Protein AF-X0YBF4-F1 (afdb_monomer)

Nearest PDB structures (foldseek):
  8xau-assembly1_A  TM=6.037E-01  e=4.563E-04  Escherichia coli
  4kfu-assembly1_A  TM=6.462E-01  e=3.183E-01  Sulfolobus turreted icosahedral virus 2
  4kft-assembly3_C  TM=6.368E-01  e=4.793E-01  Sulfolobus turreted icosahedral virus 2
  6pe0-assembly1_A  TM=6.543E-01  e=6.186E+00  Thermochaetoides thermophila
  6p10-assembly1_B  TM=5.911E-01  e=8.408E+00  Drosophila melanogaster

Secondary structure (DSSP, 8-state):
-EEEES-HHHHHHTT---SEE--EEGGG--HHHHHHTTTTTT--HHHHHTHHHHHHHHGGGHHHHHHH--TTSHHHHHHHHHTT--HHHHHHHHHHHHHHTTSTTEES--SS-HHHHHHHHHHTT--EEEE-GGGTT-HHHHHHHHHHHHHHHHHHHHHHHHHTTT-GGGSPPPEEEEEESGGGT--HHHHTTSHHHHHHHHGGGGTEEEEEE-S-GGGS-HHHHHH----

Radius of gyration: 18.81 Å; Cα contacts (8 Å, |Δi|>4): 314; chains: 1; bounding box: 42×48×57 Å

Sequence (231 aa):
VAVFTLDAESSRRRQVATDAVVEIGYDEVEPEDIEILKESLNLTDLAVQAAFPLERRFGRQWIEKTLDLDPSDEDERQFLQRESIHDSSFRSLRRGLGRLARLQFLRPHTEQNSVQTILNYLESGKNVVLEFGRHGDNITAYVLVANLLTRRIHERYRQQKEAAMGDRAQEPIHLVITIEEAHKFLNPQVTSQTIFGQIAREMRKYNVTLLVIDQRPSGIDSEVMSQIGTK

Structure (mmCIF, N/CA/C/O backbone):
data_AF-X0YBF4-F1
#
_entry.id   AF-X0YBF4-F1
#
loop_
_atom_site.group_PDB
_atom_site.id
_atom_site.type_symbol
_atom_site.label_atom_id
_atom_site.label_alt_id
_atom_site.label_comp_id
_atom_site.label_asym_id
_atom_site.label_entity_id
_atom_site.label_seq_id
_atom_site.pdbx_PDB_ins_code
_atom_site.Cartn_x
_atom_site.Cartn_y
_atom_site.Cartn_z
_atom_site.occupancy
_atom_site.B_iso_or_equiv
_atom_site.auth_seq_id
_atom_site.auth_comp_id
_atom_site.auth_asym_id
_atom_site.auth_atom_id
_atom_site.pdbx_PDB_model_num
ATOM 1 N N . VAL A 1 1 ? -16.851 -9.481 14.529 1.00 91.62 1 VAL A N 1
ATOM 2 C CA . VAL A 1 1 ? -15.518 -9.439 13.886 1.00 91.62 1 VAL A CA 1
ATOM 3 C C . VAL A 1 1 ? -15.661 -10.135 12.550 1.00 91.62 1 VAL A C 1
ATOM 5 O O . VAL A 1 1 ? -16.349 -11.146 12.533 1.00 91.62 1 VAL A O 1
ATOM 8 N N . ALA A 1 2 ? -15.109 -9.575 11.477 1.00 95.62 2 ALA A N 1
ATOM 9 C CA . ALA A 1 2 ? -15.074 -10.183 10.152 1.00 95.62 2 ALA A CA 1
ATOM 10 C C . ALA A 1 2 ? -13.619 -10.474 9.760 1.00 95.62 2 ALA A C 1
ATOM 12 O O . ALA A 1 2 ? -12.756 -9.610 9.919 1.00 95.62 2 ALA A O 1
ATOM 13 N N . VAL A 1 3 ? -13.347 -11.680 9.275 1.00 95.44 3 VAL A N 1
ATOM 14 C CA . VAL A 1 3 ? -12.016 -12.161 8.904 1.00 95.44 3 VAL A CA 1
ATOM 15 C C . VAL A 1 3 ? -11.906 -12.213 7.385 1.00 95.44 3 VAL A C 1
ATOM 17 O O . VAL A 1 3 ? -12.613 -12.964 6.717 1.00 95.44 3 VAL A O 1
ATOM 20 N N . PHE A 1 4 ? -10.989 -11.426 6.841 1.00 95.69 4 PHE A N 1
ATOM 21 C CA . PHE A 1 4 ? -10.703 -11.335 5.415 1.00 95.69 4 PHE A CA 1
ATOM 22 C C . PHE A 1 4 ? -9.371 -12.026 5.138 1.00 95.69 4 PHE A C 1
ATOM 24 O O . PHE A 1 4 ? -8.373 -11.686 5.767 1.00 95.69 4 PHE A O 1
ATOM 31 N N . THR A 1 5 ? -9.332 -12.984 4.212 1.00 94.69 5 THR A N 1
ATOM 32 C CA . THR A 1 5 ? -8.102 -13.732 3.907 1.00 94.69 5 THR A CA 1
ATOM 33 C C . THR A 1 5 ? -7.517 -13.393 2.545 1.00 94.69 5 THR A C 1
ATOM 35 O O . THR A 1 5 ? -8.242 -13.274 1.564 1.00 94.69 5 THR A O 1
ATOM 38 N N . LEU A 1 6 ? -6.191 -13.306 2.472 1.00 92.56 6 LEU A N 1
ATOM 39 C CA . LEU A 1 6 ? -5.432 -13.198 1.221 1.00 92.56 6 LEU A CA 1
ATOM 40 C C . LEU A 1 6 ? -5.104 -14.571 0.605 1.00 92.56 6 LEU A C 1
ATOM 42 O O . LEU A 1 6 ? -4.559 -14.639 -0.493 1.00 92.56 6 LEU A O 1
ATOM 46 N N . ASP A 1 7 ? -5.390 -15.672 1.310 1.00 91.50 7 ASP A N 1
ATOM 47 C CA . ASP A 1 7 ? -5.016 -17.028 0.902 1.00 91.50 7 ASP A CA 1
ATOM 48 C C . ASP A 1 7 ? -6.019 -18.069 1.423 1.00 91.50 7 ASP A C 1
ATOM 50 O O . ASP A 1 7 ? -5.755 -18.844 2.349 1.00 91.50 7 ASP A O 1
ATOM 54 N N . ALA A 1 8 ? -7.178 -18.124 0.764 1.00 89.94 8 ALA A N 1
ATOM 55 C CA . ALA A 1 8 ? -8.281 -19.013 1.124 1.00 89.94 8 ALA A CA 1
ATOM 56 C C . ALA A 1 8 ? -7.906 -20.508 1.142 1.00 89.94 8 ALA A C 1
ATOM 58 O O . ALA A 1 8 ? -8.553 -21.317 1.810 1.00 89.94 8 ALA A O 1
ATOM 59 N N . GLU A 1 9 ? -6.895 -20.926 0.376 1.00 89.56 9 GLU A N 1
ATOM 60 C CA . GLU A 1 9 ? -6.395 -22.304 0.411 1.00 89.56 9 GLU A CA 1
ATOM 61 C C . GLU A 1 9 ? -5.690 -22.591 1.745 1.00 89.56 9 GLU A C 1
ATOM 63 O O . GLU A 1 9 ? -5.983 -23.596 2.400 1.00 89.56 9 GLU A O 1
ATOM 68 N N . SER A 1 10 ? -4.804 -21.691 2.180 1.00 89.69 10 SER A N 1
ATOM 69 C CA . SER A 1 10 ? -4.108 -21.809 3.463 1.00 89.69 10 SER A CA 1
ATOM 70 C C . SER A 1 10 ? -5.053 -21.721 4.657 1.00 89.69 10 SER A C 1
ATOM 72 O O . SER A 1 10 ? -4.920 -22.517 5.591 1.00 89.69 10 SER A O 1
ATOM 74 N N . SER A 1 11 ? -6.018 -20.798 4.644 1.00 89.88 11 SER A N 1
ATOM 75 C CA . SER A 1 11 ? -6.983 -20.645 5.745 1.00 89.88 11 SER A CA 1
ATOM 76 C C . SER A 1 11 ? -7.835 -21.899 5.905 1.00 89.88 11 SER A C 1
ATOM 78 O O . SER A 1 11 ? -7.974 -22.404 7.018 1.00 89.88 11 SER A O 1
ATOM 80 N N . ARG A 1 12 ? -8.310 -22.480 4.791 1.00 90.19 12 ARG A N 1
ATOM 81 C CA . ARG A 1 12 ? -9.054 -23.751 4.806 1.00 90.19 12 ARG A CA 1
ATOM 82 C C . ARG A 1 12 ? -8.225 -24.902 5.366 1.00 90.19 12 ARG A C 1
ATOM 84 O O . ARG A 1 12 ? -8.731 -25.657 6.192 1.00 90.19 12 ARG A O 1
ATOM 91 N N . ARG A 1 13 ? -6.949 -25.023 4.976 1.00 89.62 13 ARG A N 1
ATOM 92 C CA . ARG A 1 13 ? -6.041 -26.055 5.518 1.00 89.62 13 ARG A CA 1
ATOM 93 C C . ARG A 1 13 ? -5.826 -25.924 7.025 1.00 89.62 13 ARG A C 1
ATOM 95 O O . ARG A 1 13 ? -5.736 -26.939 7.704 1.00 89.62 13 ARG A O 1
ATOM 102 N N . ARG A 1 14 ? -5.760 -24.694 7.542 1.00 88.44 14 ARG A N 1
ATOM 103 C CA . ARG A 1 14 ? -5.621 -24.400 8.979 1.00 88.44 14 ARG A CA 1
ATOM 104 C C . ARG A 1 14 ? -6.953 -24.335 9.732 1.00 88.44 14 ARG A C 1
ATOM 106 O O . ARG A 1 14 ? -6.941 -24.036 10.918 1.00 88.44 14 ARG A O 1
ATOM 113 N N . GLN A 1 15 ? -8.078 -24.611 9.064 1.00 88.56 15 GLN A N 1
ATOM 114 C CA . GLN A 1 15 ? -9.427 -24.541 9.641 1.00 88.56 15 GLN A CA 1
ATOM 115 C C . GLN A 1 15 ? -9.762 -23.165 10.249 1.00 88.56 15 GLN A C 1
ATOM 117 O O . GLN A 1 15 ? -10.509 -23.064 11.220 1.00 88.56 15 GLN A O 1
ATOM 122 N N . VAL A 1 16 ? -9.223 -22.094 9.663 1.00 87.88 16 VAL A N 1
ATOM 123 C CA . VAL A 1 16 ? -9.554 -20.716 10.041 1.00 87.88 16 VAL A CA 1
ATOM 124 C C . VAL A 1 16 ? -10.859 -20.327 9.349 1.00 87.88 16 VAL A C 1
ATOM 126 O O . VAL A 1 16 ? -10.964 -20.425 8.127 1.00 87.88 16 VAL A O 1
ATOM 129 N N . ALA A 1 17 ? -11.855 -19.891 10.122 1.00 88.94 17 ALA A N 1
ATOM 130 C CA . ALA A 1 17 ? -13.100 -19.357 9.578 1.00 88.94 17 ALA A CA 1
ATOM 131 C C . ALA A 1 17 ? -12.847 -17.976 8.952 1.00 88.94 17 ALA A C 1
ATOM 133 O O . ALA A 1 17 ? -12.329 -17.083 9.620 1.00 88.94 17 ALA A O 1
ATOM 134 N N . THR A 1 18 ? -13.199 -17.812 7.676 1.00 92.56 18 THR A N 1
ATOM 135 C CA . THR A 1 18 ? -13.018 -16.560 6.927 1.00 92.56 18 THR A CA 1
ATOM 136 C C . THR A 1 18 ? -14.334 -16.126 6.298 1.00 92.56 18 THR A C 1
ATOM 138 O O . THR A 1 18 ? -15.035 -16.951 5.713 1.00 92.56 18 THR A O 1
ATOM 141 N N . ASP A 1 19 ? -14.643 -14.836 6.379 1.00 93.31 19 ASP A N 1
ATOM 142 C CA . ASP A 1 19 ? -15.879 -14.239 5.868 1.00 93.31 19 ASP A CA 1
ATOM 143 C C . ASP A 1 19 ? -15.767 -13.831 4.392 1.00 93.31 19 ASP A C 1
ATOM 145 O O . ASP A 1 19 ? -16.761 -13.845 3.669 1.00 93.31 19 ASP A O 1
ATOM 149 N N . ALA A 1 20 ? -14.562 -13.477 3.931 1.00 92.25 20 ALA A N 1
ATOM 150 C CA . ALA A 1 20 ? -14.312 -13.061 2.553 1.00 92.25 20 ALA A CA 1
ATOM 151 C C . ALA A 1 20 ? -12.858 -13.305 2.123 1.00 92.25 20 ALA A C 1
ATOM 153 O O . ALA A 1 20 ? -11.949 -13.390 2.954 1.00 92.25 20 ALA A O 1
ATOM 154 N N . VAL A 1 21 ? -12.646 -13.387 0.809 1.00 92.56 21 VAL A N 1
ATOM 155 C CA . VAL A 1 21 ? -11.317 -13.447 0.186 1.00 92.56 21 VAL A CA 1
ATOM 156 C C . VAL A 1 21 ? -10.961 -12.062 -0.339 1.00 92.56 21 VAL A C 1
ATOM 158 O O . VAL A 1 21 ? -11.798 -11.395 -0.939 1.00 92.56 21 VAL A O 1
ATOM 161 N N . VAL A 1 22 ? -9.729 -11.631 -0.092 1.00 93.44 22 VAL A N 1
ATOM 162 C CA . VAL A 1 22 ? -9.189 -10.364 -0.574 1.00 93.44 22 VAL A CA 1
ATOM 163 C C . VAL A 1 22 ? -8.501 -10.605 -1.904 1.00 93.44 22 VAL A C 1
ATOM 165 O O . VAL A 1 22 ? -7.484 -11.291 -1.975 1.00 93.44 22 VAL A O 1
ATOM 168 N N . GLU A 1 23 ? -9.044 -9.988 -2.941 1.00 93.44 23 GLU A N 1
ATOM 169 C CA . GLU A 1 23 ? -8.383 -9.802 -4.227 1.00 93.44 23 GLU A CA 1
ATOM 170 C C . GLU A 1 23 ? -8.186 -8.308 -4.489 1.00 93.44 23 GLU A C 1
ATOM 172 O O . GLU A 1 23 ? -9.051 -7.491 -4.157 1.00 93.44 23 GLU A O 1
ATOM 177 N N . ILE A 1 24 ? -7.028 -7.967 -5.050 1.00 93.88 24 ILE A N 1
ATOM 178 C CA . ILE A 1 24 ? -6.590 -6.605 -5.343 1.00 93.88 24 ILE A CA 1
ATOM 179 C C . ILE A 1 24 ? -6.206 -6.534 -6.823 1.00 93.88 24 ILE A C 1
ATOM 181 O O . ILE A 1 24 ? -5.389 -7.322 -7.302 1.00 93.88 24 ILE A O 1
ATOM 185 N N . GLY A 1 25 ? -6.802 -5.599 -7.550 1.00 94.56 25 GLY A N 1
ATOM 186 C CA . GLY A 1 25 ? -6.505 -5.314 -8.946 1.00 94.56 25 GLY A CA 1
ATOM 187 C C . GLY A 1 25 ? -5.157 -4.613 -9.116 1.00 94.56 25 GLY A C 1
ATOM 188 O O . GLY A 1 25 ? -4.697 -3.883 -8.240 1.00 94.56 25 GLY A O 1
ATOM 189 N N . TYR A 1 26 ? -4.499 -4.795 -10.257 1.00 95.25 26 TYR A N 1
ATOM 190 C CA . TYR A 1 26 ? -3.285 -4.038 -10.586 1.00 95.25 26 TYR A CA 1
ATOM 191 C C . TYR A 1 26 ? -3.549 -2.533 -10.672 1.00 95.25 26 TYR A C 1
ATOM 193 O O . TYR A 1 26 ? -2.677 -1.734 -10.344 1.00 95.25 26 TYR A O 1
ATOM 201 N N . ASP A 1 27 ? -4.767 -2.156 -11.048 1.00 93.12 27 ASP A N 1
ATOM 202 C CA . ASP A 1 27 ? -5.242 -0.779 -11.101 1.00 93.12 27 ASP A CA 1
ATOM 203 C C . ASP A 1 27 ? -5.447 -0.137 -9.722 1.00 93.12 27 ASP A C 1
ATOM 205 O O . ASP A 1 27 ? -5.765 1.048 -9.631 1.00 93.12 27 ASP A O 1
ATOM 209 N N . GLU A 1 28 ? -5.292 -0.918 -8.655 1.00 92.50 28 GLU A N 1
ATOM 210 C CA . GLU A 1 28 ? -5.373 -0.466 -7.272 1.00 92.50 28 GLU A CA 1
ATOM 211 C C . GLU A 1 28 ? -4.007 -0.061 -6.702 1.00 92.50 28 GLU A C 1
ATOM 213 O O . GLU A 1 28 ? -3.969 0.578 -5.647 1.00 92.50 28 GLU A O 1
ATOM 218 N N . VAL A 1 29 ? -2.920 -0.427 -7.390 1.00 93.88 29 VAL A N 1
ATOM 219 C CA . VAL A 1 29 ? -1.530 -0.197 -6.983 1.00 93.88 29 VAL A CA 1
ATOM 220 C C . VAL A 1 29 ? -0.979 1.046 -7.679 1.00 93.88 29 VAL A C 1
ATOM 222 O O . VAL A 1 29 ? -0.987 1.147 -8.907 1.00 93.88 29 VAL A O 1
ATOM 225 N N . GLU A 1 30 ? -0.460 1.975 -6.885 1.00 93.25 30 GLU A N 1
ATOM 226 C CA . GLU A 1 30 ? 0.116 3.244 -7.334 1.00 93.25 30 GLU A CA 1
ATOM 227 C C . GLU A 1 30 ? 1.659 3.188 -7.327 1.00 93.25 30 GLU A C 1
ATOM 229 O O . GLU A 1 30 ? 2.248 2.359 -6.622 1.00 93.25 30 GLU A O 1
ATOM 234 N N . PRO A 1 31 ? 2.358 4.043 -8.098 1.00 93.19 31 PRO A N 1
ATOM 235 C CA . PRO A 1 31 ? 3.821 4.136 -8.074 1.00 93.19 31 PRO A CA 1
ATOM 236 C C . PRO A 1 31 ? 4.413 4.330 -6.668 1.00 93.19 31 PRO A C 1
ATOM 238 O O . PRO A 1 31 ? 5.445 3.742 -6.346 1.00 93.19 31 PRO A O 1
ATOM 241 N N . GLU A 1 32 ? 3.737 5.081 -5.803 1.00 89.56 32 GLU A N 1
ATOM 242 C CA . GLU A 1 32 ? 4.108 5.318 -4.405 1.00 89.56 32 GLU A CA 1
ATOM 243 C C . GLU A 1 32 ? 4.082 4.027 -3.567 1.00 89.56 32 GLU A C 1
ATOM 245 O O . GLU A 1 32 ? 4.871 3.862 -2.634 1.00 89.56 32 GLU A O 1
ATOM 250 N N . ASP A 1 33 ? 3.225 3.061 -3.920 1.00 90.81 33 ASP A N 1
ATOM 251 C CA . ASP A 1 33 ? 3.225 1.741 -3.283 1.00 90.81 33 ASP A CA 1
ATOM 252 C C . ASP A 1 33 ? 4.506 0.957 -3.642 1.00 90.81 33 ASP A C 1
ATOM 254 O O . ASP A 1 33 ? 4.982 0.143 -2.850 1.00 90.81 33 ASP A O 1
ATOM 258 N N . ILE A 1 34 ? 5.119 1.218 -4.805 1.00 92.50 34 ILE A N 1
ATOM 259 C CA . ILE A 1 34 ? 6.395 0.599 -5.209 1.00 92.50 34 ILE A CA 1
ATOM 260 C C . ILE A 1 34 ? 7.575 1.183 -4.437 1.00 92.50 34 ILE A C 1
ATOM 262 O O . ILE A 1 34 ? 8.517 0.452 -4.123 1.00 92.50 34 ILE A O 1
ATOM 266 N N . GLU A 1 35 ? 7.527 2.474 -4.111 1.00 88.38 35 GLU A N 1
ATOM 267 C CA . GLU A 1 35 ? 8.566 3.151 -3.333 1.00 88.38 35 GLU A CA 1
ATOM 268 C C . GLU A 1 35 ? 8.740 2.508 -1.955 1.00 88.38 35 GLU A C 1
ATOM 270 O O . GLU A 1 35 ? 9.852 2.145 -1.571 1.00 88.38 35 GLU A O 1
ATOM 275 N N . ILE A 1 36 ? 7.631 2.236 -1.267 1.00 86.06 36 ILE A N 1
ATOM 276 C CA . ILE A 1 36 ? 7.632 1.526 0.021 1.00 86.06 36 ILE A CA 1
ATOM 277 C C . ILE A 1 36 ? 8.217 0.119 -0.115 1.00 86.06 36 ILE A C 1
ATOM 279 O O . ILE A 1 36 ? 8.894 -0.391 0.779 1.00 86.06 36 ILE A O 1
ATOM 283 N N . LEU A 1 37 ? 7.969 -0.530 -1.249 1.00 90.56 37 LEU A N 1
ATOM 284 C CA . LEU A 1 37 ? 8.416 -1.892 -1.498 1.00 90.56 37 LEU A CA 1
ATOM 285 C C . LEU A 1 37 ? 9.851 -1.975 -2.016 1.00 90.56 37 LEU A C 1
ATOM 287 O O . LEU A 1 37 ? 10.326 -3.098 -2.215 1.00 90.56 37 LEU A O 1
ATOM 291 N N . LYS A 1 38 ? 10.551 -0.846 -2.199 1.00 90.19 38 LYS A N 1
ATOM 292 C CA . LYS A 1 38 ? 11.891 -0.765 -2.795 1.00 90.19 38 LYS A CA 1
ATOM 293 C C . LYS A 1 38 ? 12.855 -1.803 -2.229 1.00 90.19 38 LYS A C 1
ATOM 295 O O . LYS A 1 38 ? 13.451 -2.553 -2.998 1.00 90.19 38 LYS A O 1
ATOM 300 N N . GLU A 1 39 ? 12.988 -1.886 -0.907 1.00 87.69 39 GLU A N 1
ATOM 301 C CA . GLU A 1 39 ? 13.906 -2.831 -0.255 1.00 87.69 39 GLU A CA 1
ATOM 302 C C . GLU A 1 39 ? 13.461 -4.284 -0.449 1.00 87.69 39 GLU A C 1
ATOM 304 O O . GLU A 1 39 ? 14.243 -5.124 -0.893 1.00 87.69 39 GLU A O 1
ATOM 309 N N . SER A 1 40 ? 12.181 -4.578 -0.195 1.00 88.44 40 SER A N 1
ATOM 310 C CA . SER A 1 40 ? 11.634 -5.939 -0.306 1.00 88.44 40 SER A CA 1
ATOM 311 C C . SER A 1 40 ? 11.677 -6.481 -1.743 1.00 88.44 40 SER A C 1
ATOM 313 O O . SER A 1 40 ? 11.888 -7.672 -1.977 1.00 88.44 40 SER A O 1
ATOM 315 N N . LEU A 1 41 ? 11.538 -5.587 -2.725 1.00 92.50 41 LEU A N 1
ATOM 316 C CA . LEU A 1 41 ? 11.667 -5.876 -4.143 1.00 92.50 41 LEU A CA 1
ATOM 317 C C . LEU A 1 41 ? 13.103 -5.673 -4.644 1.00 92.50 41 LEU A C 1
ATOM 319 O O . LEU A 1 41 ? 13.358 -5.935 -5.814 1.00 92.50 41 LEU A O 1
ATOM 323 N N . ASN A 1 42 ? 14.076 -5.287 -3.819 1.00 92.25 42 ASN A N 1
ATOM 324 C CA . ASN A 1 42 ? 15.453 -5.030 -4.256 1.00 92.25 42 ASN A CA 1
ATOM 325 C C . ASN A 1 42 ? 15.519 -4.121 -5.508 1.00 92.25 42 ASN A C 1
ATOM 327 O O . ASN A 1 42 ? 16.113 -4.475 -6.533 1.00 92.25 42 ASN A O 1
ATOM 331 N N . LEU A 1 43 ? 14.804 -2.995 -5.459 1.00 94.44 43 LEU A N 1
ATOM 332 C CA . LEU A 1 43 ? 14.740 -1.996 -6.523 1.00 94.44 43 LEU A CA 1
ATOM 333 C C . LEU A 1 43 ? 15.763 -0.884 -6.285 1.00 94.44 43 LEU A C 1
ATOM 335 O O . LEU A 1 43 ? 16.070 -0.512 -5.154 1.00 94.44 43 LEU A O 1
ATOM 339 N N . THR A 1 44 ? 16.273 -0.323 -7.378 1.00 93.94 44 THR A N 1
ATOM 340 C CA . THR A 1 44 ? 17.079 0.901 -7.340 1.00 93.94 44 THR A CA 1
ATOM 341 C C . THR A 1 44 ? 16.165 2.123 -7.293 1.00 93.94 44 THR A C 1
ATOM 343 O O . THR A 1 44 ? 15.025 2.053 -7.752 1.00 93.94 44 THR A O 1
ATOM 346 N N . ASP A 1 45 ? 16.669 3.265 -6.819 1.00 92.56 45 ASP A N 1
ATOM 347 C CA . ASP A 1 45 ? 15.921 4.534 -6.852 1.00 92.56 45 ASP A CA 1
ATOM 348 C C . ASP A 1 45 ? 15.422 4.870 -8.259 1.00 92.56 45 ASP A C 1
ATOM 350 O O . ASP A 1 45 ? 14.254 5.181 -8.456 1.00 92.56 45 ASP A O 1
ATOM 354 N N . LEU A 1 46 ? 16.278 4.699 -9.270 1.00 95.62 46 LEU A N 1
ATOM 355 C CA . LEU A 1 46 ? 15.905 4.930 -10.666 1.00 95.62 46 LEU A CA 1
ATOM 356 C C . LEU A 1 46 ? 14.816 3.970 -11.169 1.00 95.62 46 LEU A C 1
ATOM 358 O O . LEU A 1 46 ? 14.052 4.335 -12.057 1.00 95.62 46 LEU A O 1
ATOM 362 N N . ALA A 1 47 ? 14.740 2.747 -10.637 1.00 96.88 47 ALA A N 1
ATOM 363 C CA . ALA A 1 47 ? 13.683 1.805 -10.995 1.00 96.88 47 ALA A CA 1
ATOM 364 C C . ALA A 1 47 ? 12.339 2.200 -10.371 1.00 96.88 47 ALA A C 1
ATOM 366 O O . ALA A 1 47 ? 11.318 2.088 -11.039 1.00 96.88 47 ALA A O 1
ATOM 367 N N . VAL A 1 48 ? 12.342 2.696 -9.129 1.00 95.25 48 VAL A N 1
ATOM 368 C CA . VAL A 1 48 ? 11.143 3.259 -8.487 1.00 95.25 48 VAL A CA 1
ATOM 369 C C . VAL A 1 48 ? 10.670 4.495 -9.255 1.00 95.25 48 VAL A C 1
ATOM 371 O O . VAL A 1 48 ? 9.512 4.566 -9.652 1.00 95.25 48 VAL A O 1
ATOM 374 N N . GLN A 1 49 ? 11.580 5.420 -9.572 1.00 95.19 49 GLN A N 1
ATOM 375 C CA . GLN A 1 49 ? 11.261 6.634 -10.333 1.00 95.19 49 GLN A CA 1
ATOM 376 C C . GLN A 1 49 ? 10.708 6.338 -11.734 1.00 95.19 49 GLN A C 1
ATOM 378 O O . GLN A 1 49 ? 9.878 7.089 -12.236 1.00 95.19 49 GLN A O 1
ATOM 383 N N . ALA A 1 50 ? 11.106 5.223 -12.354 1.00 97.19 50 ALA A N 1
ATOM 384 C CA . ALA A 1 50 ? 10.566 4.803 -13.645 1.00 97.19 50 ALA A CA 1
ATOM 385 C C . ALA A 1 50 ? 9.076 4.410 -13.594 1.00 97.19 50 ALA A C 1
ATOM 387 O O . ALA A 1 50 ? 8.429 4.422 -14.639 1.00 97.19 50 ALA A O 1
ATOM 388 N N . ALA A 1 51 ? 8.511 4.092 -12.422 1.00 97.38 51 ALA A N 1
ATOM 389 C CA . ALA A 1 51 ? 7.098 3.725 -12.298 1.00 97.38 51 ALA A CA 1
ATOM 390 C C . ALA A 1 51 ? 6.156 4.896 -12.633 1.00 97.38 51 ALA A C 1
ATOM 392 O O . ALA A 1 51 ? 5.151 4.694 -13.306 1.00 97.38 51 ALA A O 1
ATOM 393 N N . PHE A 1 52 ? 6.512 6.125 -12.252 1.00 96.81 52 PHE A N 1
ATOM 394 C CA . PHE A 1 52 ? 5.698 7.324 -12.485 1.00 96.81 52 PHE A CA 1
ATOM 395 C C . PHE A 1 52 ? 5.446 7.640 -13.973 1.00 96.81 52 PHE A C 1
ATOM 397 O O . PHE A 1 52 ? 4.290 7.792 -14.359 1.00 96.81 52 PHE A O 1
ATOM 404 N N . PRO A 1 53 ? 6.460 7.739 -14.858 1.00 97.44 53 PRO A N 1
ATOM 405 C CA . PRO A 1 53 ? 6.212 7.969 -16.281 1.00 97.44 53 PRO A CA 1
ATOM 406 C C . PRO A 1 53 ? 5.468 6.809 -16.961 1.00 97.44 53 PRO A C 1
ATOM 408 O O . PRO A 1 53 ? 4.697 7.052 -17.890 1.00 97.44 53 PRO A O 1
ATOM 411 N N . LEU A 1 54 ? 5.651 5.568 -16.493 1.00 97.75 54 LEU A N 1
ATOM 412 C CA . LEU A 1 54 ? 4.888 4.409 -16.973 1.00 97.75 54 LEU A CA 1
ATOM 413 C C . LEU A 1 54 ? 3.412 4.506 -16.572 1.00 97.75 54 LEU A C 1
ATOM 415 O O . LEU A 1 54 ? 2.541 4.279 -17.411 1.00 97.75 54 LEU A O 1
ATOM 419 N N . 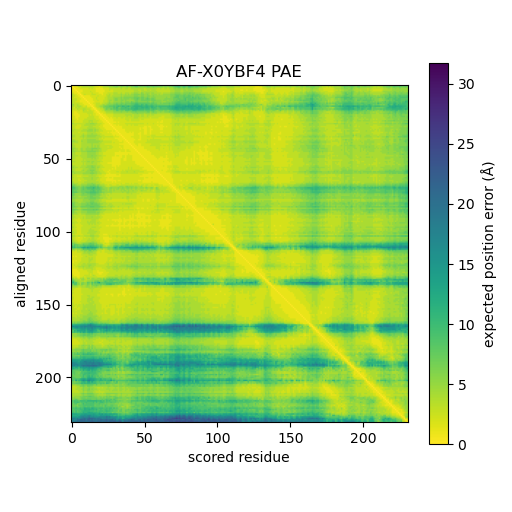GLU A 1 55 ? 3.128 4.907 -15.332 1.00 97.62 55 GLU A N 1
ATOM 420 C CA . GLU A 1 55 ? 1.768 5.192 -14.870 1.00 97.62 55 GLU A CA 1
ATOM 421 C C . GLU A 1 55 ? 1.136 6.317 -15.685 1.00 97.62 55 GLU A C 1
ATOM 423 O O . GLU A 1 55 ? 0.094 6.099 -16.293 1.00 97.62 55 GLU A O 1
ATOM 428 N N . ARG A 1 56 ? 1.812 7.456 -15.870 1.00 97.06 56 ARG A N 1
ATOM 429 C CA . ARG A 1 56 ? 1.272 8.554 -16.692 1.00 97.06 56 ARG A CA 1
ATOM 430 C C . ARG A 1 56 ? 0.936 8.130 -18.123 1.00 97.06 56 ARG A C 1
ATOM 432 O O . ARG A 1 56 ? 0.010 8.670 -18.727 1.00 97.06 56 ARG A O 1
ATOM 439 N N . ARG A 1 57 ? 1.708 7.200 -18.693 1.00 96.00 57 ARG A N 1
ATOM 440 C CA . ARG A 1 57 ? 1.514 6.694 -20.060 1.00 96.00 57 ARG A CA 1
ATOM 441 C C . ARG A 1 57 ? 0.341 5.723 -20.160 1.00 96.00 57 ARG A C 1
ATOM 443 O O . ARG A 1 57 ? -0.394 5.774 -21.144 1.00 96.00 57 ARG A O 1
ATOM 450 N N . PHE A 1 58 ? 0.210 4.815 -19.198 1.00 96.69 58 PHE A N 1
ATOM 451 C CA . PHE A 1 58 ? -0.696 3.663 -19.270 1.00 96.69 58 PHE A CA 1
ATOM 452 C C . PHE A 1 58 ? -1.898 3.758 -18.314 1.00 96.69 58 PHE A C 1
ATOM 454 O O . PHE A 1 58 ? -2.786 2.903 -18.345 1.00 96.69 58 PHE A O 1
ATOM 461 N N . GLY A 1 59 ? -1.937 4.792 -17.476 1.00 95.94 59 GLY A N 1
ATOM 462 C CA . GLY A 1 59 ? -2.917 5.008 -16.421 1.00 95.94 59 GLY A CA 1
ATOM 463 C C . GLY A 1 59 ? -3.072 3.780 -15.531 1.00 95.94 59 GLY A C 1
ATOM 464 O O . GLY A 1 59 ? -2.114 3.117 -15.147 1.00 95.94 59 GLY A O 1
ATOM 465 N N . ARG A 1 60 ? -4.324 3.400 -15.285 1.00 93.62 60 ARG A N 1
ATOM 466 C CA . ARG A 1 60 ? -4.693 2.263 -14.428 1.00 93.62 60 ARG A CA 1
ATOM 467 C C . ARG A 1 60 ? -4.142 0.905 -14.879 1.00 93.62 60 ARG A C 1
ATOM 469 O O . ARG A 1 60 ? -4.074 -0.007 -14.069 1.00 93.62 60 ARG A O 1
ATOM 476 N N . GLN A 1 61 ? -3.737 0.751 -16.141 1.00 95.56 61 GLN A N 1
ATOM 477 C CA . GLN A 1 61 ? -3.187 -0.509 -16.662 1.00 95.56 61 GLN A CA 1
ATOM 478 C C . GLN A 1 61 ? -1.654 -0.558 -16.621 1.00 95.56 61 GLN A C 1
ATOM 480 O O . GLN A 1 61 ? -1.043 -1.412 -17.263 1.00 95.56 61 GLN A O 1
ATOM 485 N N . TRP A 1 62 ? -1.003 0.359 -15.903 1.00 97.19 62 TRP A N 1
ATOM 486 C CA . TRP A 1 62 ? 0.444 0.532 -15.983 1.00 97.19 62 TRP A CA 1
ATOM 487 C C . TRP A 1 62 ? 1.253 -0.695 -15.586 1.00 97.19 62 TRP A C 1
ATOM 489 O O . TRP A 1 62 ? 2.257 -0.961 -16.239 1.00 97.19 62 TRP A O 1
ATOM 499 N N . ILE A 1 63 ? 0.827 -1.479 -14.592 1.00 97.50 63 ILE A N 1
ATOM 500 C CA . ILE A 1 63 ? 1.540 -2.709 -14.217 1.00 97.50 63 ILE A CA 1
ATOM 501 C C . ILE A 1 63 ? 1.480 -3.724 -15.355 1.00 97.50 63 ILE A C 1
ATOM 503 O O . ILE A 1 63 ? 2.520 -4.223 -15.778 1.00 97.50 63 ILE A O 1
ATOM 507 N N . GLU A 1 64 ? 0.280 -4.005 -15.865 1.00 96.62 64 GLU A N 1
ATOM 508 C CA . GLU A 1 64 ? 0.060 -4.961 -16.955 1.00 96.62 64 GLU A CA 1
ATOM 509 C C . GLU A 1 64 ? 0.839 -4.538 -18.206 1.00 96.62 64 GLU A C 1
ATOM 511 O O . GLU A 1 64 ? 1.680 -5.282 -18.703 1.00 96.62 64 GLU A O 1
ATOM 516 N N . LYS A 1 65 ? 0.677 -3.282 -18.637 1.00 96.81 65 LYS A N 1
ATOM 517 C CA . LYS A 1 65 ? 1.377 -2.745 -19.811 1.00 96.81 65 LYS A CA 1
ATOM 518 C C . LYS A 1 65 ? 2.890 -2.688 -19.635 1.00 96.81 65 LYS A C 1
ATOM 520 O O . LYS A 1 65 ? 3.610 -2.955 -20.586 1.00 96.81 65 LYS A O 1
ATOM 525 N N . THR A 1 66 ? 3.394 -2.409 -18.435 1.00 97.50 66 THR A N 1
ATOM 526 C CA . THR A 1 66 ? 4.841 -2.458 -18.156 1.00 97.50 66 THR A CA 1
ATOM 527 C C . THR A 1 66 ? 5.385 -3.884 -18.231 1.00 97.50 66 THR A C 1
ATOM 529 O O . THR A 1 66 ? 6.522 -4.094 -18.663 1.00 97.50 66 THR A O 1
ATOM 532 N N . LEU A 1 67 ? 4.605 -4.874 -17.788 1.00 96.88 67 LEU A N 1
ATOM 533 C CA . LEU A 1 67 ? 4.984 -6.282 -17.868 1.00 96.88 67 LEU A CA 1
ATOM 534 C C . LEU A 1 67 ? 4.976 -6.802 -19.305 1.00 96.88 67 LEU A C 1
ATOM 536 O O . LEU A 1 67 ? 5.826 -7.640 -19.611 1.00 96.88 67 LEU A O 1
ATOM 540 N N . ASP A 1 68 ? 4.094 -6.281 -20.156 1.00 96.25 68 ASP A N 1
ATOM 541 C CA . ASP A 1 68 ? 3.965 -6.668 -21.564 1.00 96.25 68 ASP A CA 1
ATOM 542 C C . ASP A 1 68 ? 4.923 -5.922 -22.503 1.00 96.25 68 ASP A C 1
ATOM 544 O O . ASP A 1 68 ? 5.269 -6.465 -23.548 1.00 96.25 68 ASP A O 1
ATOM 548 N N . LEU A 1 69 ? 5.401 -4.733 -22.113 1.00 95.50 69 LEU A N 1
ATOM 549 C CA . LEU A 1 69 ? 6.297 -3.892 -22.916 1.00 95.50 69 LEU A CA 1
ATOM 550 C C . LEU A 1 69 ? 7.531 -4.685 -23.392 1.00 95.50 69 LEU A C 1
ATOM 552 O O . LEU A 1 69 ? 8.265 -5.288 -22.597 1.00 95.50 69 LEU A O 1
ATOM 556 N N . ASP A 1 70 ? 7.766 -4.679 -24.695 1.00 92.56 70 ASP A N 1
ATOM 557 C CA . ASP A 1 70 ? 8.886 -5.271 -25.407 1.00 92.56 70 ASP A CA 1
ATOM 558 C C . ASP A 1 70 ? 9.872 -4.179 -25.872 1.00 92.56 70 ASP A C 1
ATOM 560 O O . ASP A 1 70 ? 9.651 -3.509 -26.877 1.00 92.56 70 ASP A O 1
ATOM 564 N N . PRO A 1 71 ? 11.032 -4.018 -25.203 1.00 87.31 71 PRO A N 1
ATOM 565 C CA . PRO A 1 71 ? 12.042 -3.035 -25.602 1.00 87.31 71 PRO A CA 1
ATOM 566 C C . PRO A 1 71 ? 12.658 -3.243 -26.998 1.00 87.31 71 PRO A C 1
ATOM 568 O O . PRO A 1 71 ? 13.505 -2.438 -27.395 1.00 87.31 71 PRO A O 1
ATOM 571 N N . SER A 1 72 ? 12.328 -4.336 -27.699 1.00 90.56 72 SER A N 1
ATOM 572 C CA . SER A 1 72 ? 12.705 -4.544 -29.101 1.00 90.56 72 SER A CA 1
ATOM 573 C C . SER A 1 72 ? 11.764 -3.852 -30.093 1.00 90.56 72 SER A C 1
ATOM 575 O O . SER A 1 72 ? 12.174 -3.611 -31.230 1.00 90.56 72 SER A O 1
ATOM 577 N N . ASP A 1 73 ? 10.559 -3.476 -29.657 1.00 95.12 73 ASP A N 1
ATOM 578 C CA . ASP A 1 73 ? 9.659 -2.609 -30.408 1.00 95.12 73 ASP A CA 1
ATOM 579 C C . ASP A 1 73 ? 10.213 -1.174 -30.440 1.00 95.12 73 ASP A C 1
ATOM 581 O O . ASP A 1 73 ? 10.630 -0.609 -29.423 1.00 95.12 73 ASP A O 1
ATOM 585 N N . GLU A 1 74 ? 10.259 -0.581 -31.634 1.00 94.75 74 GLU A N 1
ATOM 586 C CA . GLU A 1 74 ? 10.885 0.725 -31.850 1.00 94.75 74 GLU A CA 1
ATOM 587 C C . GLU A 1 74 ? 10.104 1.862 -31.169 1.00 94.75 74 GLU A C 1
ATOM 589 O O . GLU A 1 74 ? 10.722 2.757 -30.584 1.00 94.75 74 GLU A O 1
ATOM 594 N N . ASP A 1 75 ? 8.769 1.815 -31.162 1.00 94.25 75 ASP A N 1
ATOM 595 C CA . ASP A 1 75 ? 7.935 2.854 -30.548 1.00 94.25 75 ASP A CA 1
ATOM 596 C C . ASP A 1 75 ? 8.050 2.816 -29.018 1.00 94.25 75 ASP A C 1
ATOM 598 O O . ASP A 1 75 ? 8.174 3.859 -28.357 1.00 94.25 75 ASP A O 1
ATOM 602 N N . GLU A 1 76 ? 8.060 1.614 -28.438 1.00 94.25 76 GLU A N 1
ATOM 603 C CA . GLU A 1 76 ? 8.224 1.420 -26.996 1.00 94.25 76 GLU A CA 1
ATOM 604 C C . GLU A 1 76 ? 9.634 1.796 -26.533 1.00 94.25 76 GLU A C 1
ATOM 606 O O . GLU A 1 76 ? 9.806 2.493 -25.525 1.00 94.25 76 GLU A O 1
ATOM 611 N N . ARG A 1 77 ? 10.657 1.434 -27.311 1.00 94.75 77 ARG A N 1
ATOM 612 C CA . ARG A 1 77 ? 12.040 1.842 -27.053 1.00 94.75 77 ARG A CA 1
ATOM 613 C C . ARG A 1 77 ? 12.206 3.361 -27.110 1.00 94.75 77 ARG A C 1
ATOM 615 O O . ARG A 1 77 ? 12.882 3.930 -26.247 1.00 94.75 77 ARG A O 1
ATOM 622 N N . GLN A 1 78 ? 11.599 4.030 -28.089 1.00 95.06 78 GLN A N 1
ATOM 623 C CA . GLN A 1 78 ? 11.615 5.493 -28.182 1.00 95.06 78 GLN A CA 1
ATOM 624 C C . GLN A 1 78 ? 10.865 6.154 -27.024 1.00 95.06 78 GLN A C 1
ATOM 626 O O . GLN A 1 78 ? 11.273 7.213 -26.547 1.00 95.06 78 GLN A O 1
ATOM 631 N N . PHE A 1 79 ? 9.775 5.554 -26.545 1.00 95.69 79 PHE A N 1
ATOM 632 C CA . PHE A 1 79 ? 9.095 6.017 -25.338 1.00 95.69 79 PHE A CA 1
ATOM 633 C C . PHE A 1 79 ? 10.011 5.948 -24.107 1.00 95.69 79 PHE A C 1
ATOM 635 O O . PHE A 1 79 ? 10.200 6.973 -23.451 1.00 95.69 79 PHE A O 1
ATOM 642 N N . LEU A 1 80 ? 10.643 4.798 -23.843 1.00 96.00 80 LEU A N 1
ATOM 643 C CA . LEU A 1 80 ? 11.559 4.646 -22.707 1.00 96.00 80 LEU A CA 1
ATOM 644 C C . LEU A 1 80 ? 12.706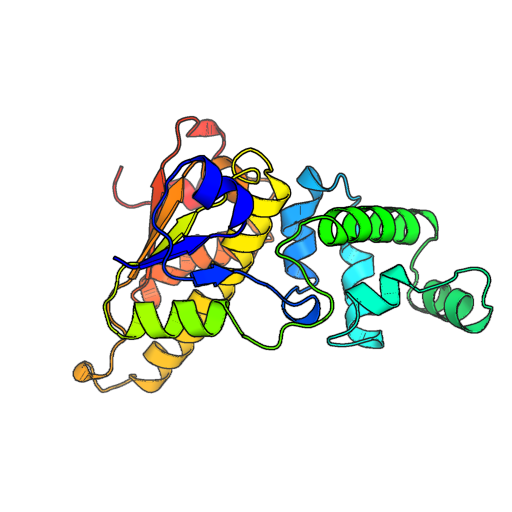 5.669 -22.762 1.00 96.00 80 LEU A C 1
ATOM 646 O O . LEU A 1 80 ? 13.043 6.271 -21.746 1.00 96.00 80 LEU A O 1
ATOM 650 N N . GLN A 1 81 ? 13.266 5.925 -23.949 1.00 95.12 81 GLN A N 1
ATOM 651 C CA . GLN A 1 81 ? 14.314 6.937 -24.126 1.00 95.12 81 GLN A CA 1
ATOM 652 C C . GLN A 1 81 ? 13.819 8.363 -23.856 1.00 95.12 81 GLN A C 1
ATOM 654 O O . GLN A 1 81 ? 14.512 9.120 -23.178 1.00 95.12 81 GLN A O 1
ATOM 659 N N . ARG A 1 82 ? 12.631 8.736 -24.353 1.00 96.25 82 ARG A N 1
ATOM 660 C CA . ARG A 1 82 ? 12.052 10.076 -24.139 1.00 96.25 82 ARG A CA 1
ATOM 661 C C . ARG A 1 82 ? 11.787 10.367 -22.665 1.00 96.25 82 ARG A C 1
ATOM 663 O O . ARG A 1 82 ? 12.099 11.459 -22.204 1.00 96.25 82 ARG A O 1
ATOM 670 N N . GLU A 1 83 ? 11.290 9.382 -21.924 1.00 96.12 83 GLU A N 1
ATOM 671 C CA . GLU A 1 83 ? 11.075 9.495 -20.474 1.00 96.12 83 GLU A CA 1
ATOM 672 C C . GLU A 1 83 ? 12.371 9.293 -19.662 1.00 96.12 83 GLU A C 1
ATOM 674 O O . GLU A 1 83 ? 12.333 9.245 -18.436 1.00 96.12 83 GLU A O 1
ATOM 679 N N . SER A 1 84 ? 13.535 9.185 -20.322 1.00 95.38 84 SER A N 1
ATOM 680 C CA . SER A 1 84 ? 14.842 8.959 -19.684 1.00 95.38 84 SER A CA 1
ATOM 681 C C . SER A 1 84 ? 14.901 7.691 -18.815 1.00 95.38 84 SER A C 1
ATOM 683 O O . SER A 1 84 ? 15.657 7.608 -17.846 1.00 95.38 84 SER A O 1
ATOM 685 N N . ILE A 1 85 ? 14.124 6.668 -19.173 1.00 96.75 85 ILE A N 1
ATOM 686 C CA . ILE A 1 85 ? 14.106 5.375 -18.492 1.00 96.75 85 ILE A CA 1
ATOM 687 C C . ILE A 1 85 ? 15.203 4.492 -19.089 1.00 96.75 85 ILE A C 1
ATOM 689 O O . ILE A 1 85 ? 15.073 3.927 -20.176 1.00 96.75 85 ILE A O 1
ATOM 693 N N . HIS A 1 86 ? 16.302 4.338 -18.353 1.00 94.25 86 HIS A N 1
ATOM 694 C CA . HIS A 1 86 ? 17.378 3.430 -18.743 1.00 94.25 86 HIS A CA 1
ATOM 695 C C . HIS A 1 86 ? 16.934 1.958 -18.704 1.00 94.25 86 HIS A C 1
ATOM 697 O O . HIS A 1 86 ? 16.203 1.537 -17.807 1.00 94.25 86 HIS A O 1
ATOM 703 N N . ASP A 1 87 ? 17.457 1.150 -19.631 1.00 94.00 87 ASP A N 1
ATOM 704 C CA . ASP A 1 87 ? 17.145 -0.282 -19.761 1.00 94.00 87 ASP A CA 1
ATOM 705 C C . ASP A 1 87 ? 17.379 -1.071 -18.457 1.00 94.00 87 ASP A C 1
ATOM 707 O O . ASP A 1 87 ? 16.560 -1.906 -18.073 1.00 94.00 87 ASP A O 1
ATOM 711 N N . SER A 1 88 ? 18.442 -0.761 -17.711 1.00 95.00 88 SER A N 1
ATOM 712 C CA . SER A 1 88 ? 18.721 -1.393 -16.416 1.00 95.00 88 SER A CA 1
ATOM 713 C C . SER A 1 88 ? 17.642 -1.093 -15.366 1.00 95.00 88 SER A C 1
ATOM 715 O O . SER A 1 88 ? 17.216 -2.009 -14.655 1.00 95.00 88 SER A O 1
ATOM 717 N N . SER A 1 89 ? 17.169 0.155 -15.296 1.00 96.69 89 SER A N 1
ATOM 718 C CA . SER A 1 89 ? 16.087 0.595 -14.406 1.00 96.69 89 SER A CA 1
ATOM 719 C C . SER A 1 89 ? 14.758 -0.041 -14.799 1.00 96.69 89 SER A C 1
ATOM 721 O O . SER A 1 89 ? 14.095 -0.628 -13.944 1.00 96.69 89 SER A O 1
ATOM 723 N N . PHE A 1 90 ? 14.419 -0.024 -16.093 1.00 97.38 90 PHE A N 1
ATOM 724 C CA . PHE A 1 90 ? 13.217 -0.668 -16.625 1.00 97.38 90 PHE A CA 1
ATOM 725 C C . PHE A 1 90 ? 13.197 -2.170 -16.319 1.00 97.38 90 PHE A C 1
ATOM 727 O O . PHE A 1 90 ? 12.234 -2.681 -15.751 1.00 97.38 90 PHE A O 1
ATOM 734 N N . ARG A 1 91 ? 14.290 -2.891 -16.605 1.00 96.19 91 ARG A N 1
ATOM 735 C CA . ARG A 1 91 ? 14.397 -4.326 -16.294 1.00 96.19 91 ARG A CA 1
ATOM 736 C C . ARG A 1 91 ? 14.300 -4.595 -14.796 1.00 96.19 91 ARG A C 1
ATOM 738 O O . ARG A 1 91 ? 13.743 -5.618 -14.403 1.00 96.19 91 ARG A O 1
ATOM 745 N N . SER A 1 92 ? 14.863 -3.723 -13.959 1.00 97.38 92 SER A N 1
ATOM 746 C CA . SER A 1 92 ? 14.760 -3.845 -12.503 1.00 97.38 92 SER A CA 1
ATOM 747 C C . SER A 1 92 ? 13.315 -3.708 -12.029 1.00 97.38 92 SER A C 1
ATOM 749 O O . SER A 1 92 ? 12.813 -4.607 -11.350 1.00 97.38 92 SER A O 1
ATOM 751 N N . LEU A 1 93 ? 12.618 -2.662 -12.485 1.00 98.06 93 LEU A N 1
ATOM 752 C CA . LEU A 1 93 ? 11.202 -2.449 -12.202 1.00 98.06 93 LEU A CA 1
ATOM 753 C C . LEU A 1 93 ? 10.349 -3.618 -12.709 1.00 98.06 93 LEU A C 1
ATOM 755 O O . LEU A 1 93 ? 9.612 -4.207 -11.924 1.00 98.06 93 LEU A O 1
ATOM 759 N N . ARG A 1 94 ? 10.517 -4.042 -13.970 1.00 97.56 94 ARG A N 1
ATOM 760 C CA . ARG A 1 94 ? 9.772 -5.168 -14.565 1.00 97.56 94 ARG A CA 1
ATOM 761 C C . ARG A 1 94 ? 9.957 -6.469 -13.775 1.00 97.56 94 ARG A C 1
ATOM 763 O O . ARG A 1 94 ? 8.992 -7.196 -13.560 1.00 97.56 94 ARG A O 1
ATOM 770 N N . ARG A 1 95 ? 11.162 -6.754 -13.256 1.00 96.75 95 ARG A N 1
ATOM 771 C CA . ARG A 1 95 ? 11.393 -7.891 -12.334 1.00 96.75 95 ARG A CA 1
ATOM 772 C C . ARG A 1 95 ? 10.706 -7.710 -10.976 1.00 96.75 95 ARG A C 1
ATOM 774 O O . ARG A 1 95 ? 10.283 -8.694 -10.369 1.00 96.75 95 ARG A O 1
ATOM 781 N N . GLY A 1 96 ? 10.645 -6.485 -10.455 1.00 97.06 96 GLY A N 1
ATOM 782 C CA . GLY A 1 96 ? 9.861 -6.127 -9.267 1.00 97.06 96 GLY A CA 1
ATOM 783 C C . GLY A 1 96 ? 8.379 -6.422 -9.458 1.00 97.06 96 GLY A C 1
ATOM 784 O O . GLY A 1 96 ? 7.829 -7.259 -8.744 1.00 97.06 96 GLY A O 1
ATOM 785 N N . LEU A 1 97 ? 7.776 -5.828 -10.486 1.00 97.44 97 LEU A N 1
ATOM 786 C CA . LEU A 1 97 ? 6.372 -6.027 -10.843 1.00 97.44 97 LEU A CA 1
ATOM 787 C C . LEU A 1 97 ? 6.060 -7.498 -11.138 1.00 97.44 97 LEU A C 1
ATOM 789 O O . LEU A 1 97 ? 5.043 -8.012 -10.689 1.00 97.44 97 LEU A O 1
ATOM 793 N N . GLY A 1 98 ? 6.973 -8.223 -11.789 1.00 96.56 98 GLY A N 1
ATOM 794 C CA . GLY A 1 98 ? 6.808 -9.654 -12.045 1.00 96.56 98 GLY A CA 1
ATOM 795 C C . GLY A 1 98 ? 6.789 -10.512 -10.774 1.00 96.56 98 GLY A C 1
ATOM 796 O O . GLY A 1 98 ? 6.193 -11.586 -10.773 1.00 96.56 98 GLY A O 1
ATOM 797 N N . ARG A 1 99 ? 7.411 -10.062 -9.674 1.00 95.31 99 ARG A N 1
ATOM 798 C CA . ARG A 1 99 ? 7.265 -10.711 -8.358 1.00 95.31 99 ARG A CA 1
ATOM 799 C C . ARG A 1 99 ? 5.927 -10.379 -7.713 1.00 95.31 99 ARG A C 1
ATOM 801 O O . ARG A 1 99 ? 5.324 -11.283 -7.144 1.00 95.31 99 ARG A O 1
ATOM 808 N N . LEU A 1 100 ? 5.456 -9.137 -7.838 1.00 95.19 100 LEU A N 1
ATOM 809 C CA . LEU A 1 100 ? 4.119 -8.753 -7.377 1.00 95.19 100 LEU A CA 1
ATOM 810 C C . LEU A 1 100 ? 3.041 -9.560 -8.101 1.00 95.19 100 LEU A C 1
ATOM 812 O O . LEU A 1 100 ? 2.198 -10.164 -7.454 1.00 95.19 100 LEU A O 1
ATOM 816 N N . ALA A 1 101 ? 3.149 -9.703 -9.420 1.00 94.31 101 ALA A N 1
ATOM 817 C CA . ALA A 1 101 ? 2.222 -10.484 -10.236 1.00 94.31 101 ALA A CA 1
ATOM 818 C C . ALA A 1 101 ? 2.106 -11.971 -9.833 1.00 94.31 101 ALA A C 1
ATOM 820 O O . ALA A 1 101 ? 1.147 -12.638 -10.210 1.00 94.31 101 ALA A O 1
ATOM 821 N N . ARG A 1 102 ? 3.066 -12.511 -9.066 1.00 92.94 102 ARG A N 1
ATOM 822 C CA . ARG A 1 102 ? 3.022 -13.887 -8.532 1.00 92.94 102 ARG A CA 1
ATOM 823 C C . ARG A 1 102 ? 2.271 -14.003 -7.205 1.00 92.94 102 ARG A C 1
ATOM 825 O O . ARG A 1 102 ? 2.026 -15.122 -6.753 1.00 92.94 102 ARG A O 1
ATOM 832 N N . LEU A 1 103 ? 1.947 -12.888 -6.554 1.00 92.81 103 LEU A N 1
ATOM 833 C CA . LEU A 1 103 ? 1.123 -12.877 -5.350 1.00 92.81 103 LEU A CA 1
ATOM 834 C C . LEU A 1 103 ? -0.317 -13.199 -5.754 1.00 92.81 103 LEU A C 1
ATOM 836 O O . LEU A 1 103 ? -0.912 -12.485 -6.550 1.00 92.81 103 LEU A O 1
ATOM 840 N N . GLN A 1 104 ? -0.873 -14.289 -5.222 1.00 90.25 104 GLN A N 1
ATOM 841 C CA . GLN A 1 104 ? -2.138 -14.850 -5.714 1.00 90.25 104 GLN A CA 1
ATOM 842 C C . GLN A 1 104 ? -3.342 -13.923 -5.514 1.00 90.25 104 GLN A C 1
ATOM 844 O O . GLN A 1 104 ? -4.303 -14.019 -6.272 1.00 90.25 104 GLN A O 1
ATOM 849 N N . PHE A 1 105 ? -3.277 -13.038 -4.519 1.00 92.38 105 PHE A N 1
ATOM 850 C CA . PHE A 1 105 ? -4.302 -12.031 -4.260 1.00 92.38 105 PHE A CA 1
ATOM 851 C C . PHE A 1 105 ? -4.218 -10.823 -5.205 1.00 92.38 105 PHE A C 1
ATOM 853 O O . PHE A 1 105 ? -5.167 -10.050 -5.248 1.00 92.38 105 PHE A O 1
ATOM 860 N N . LEU A 1 106 ? -3.119 -10.636 -5.950 1.00 94.06 106 LEU A N 1
ATOM 861 C CA . LEU A 1 106 ? -3.017 -9.587 -6.965 1.00 94.06 106 LEU A CA 1
ATOM 862 C C . LEU A 1 106 ? -3.468 -10.117 -8.328 1.00 94.06 106 LEU A C 1
ATOM 864 O O . LEU A 1 106 ? -2.923 -11.097 -8.843 1.00 94.06 106 LEU A O 1
ATOM 868 N N . ARG A 1 107 ? -4.443 -9.445 -8.937 1.00 93.56 107 ARG A N 1
ATOM 869 C CA . ARG A 1 107 ? -5.040 -9.818 -10.225 1.00 93.56 107 ARG A CA 1
ATOM 870 C C . ARG A 1 107 ? -4.906 -8.676 -11.233 1.00 93.56 107 ARG A C 1
ATOM 872 O O . ARG A 1 107 ? -5.009 -7.523 -10.831 1.00 93.56 107 ARG A O 1
ATOM 879 N N . PRO A 1 108 ? -4.763 -8.958 -12.541 1.00 91.38 108 PRO A N 1
ATOM 880 C CA . PRO A 1 108 ? -4.851 -7.917 -13.568 1.00 91.38 108 PRO A CA 1
ATOM 881 C C . PRO A 1 108 ? -6.166 -7.132 -13.506 1.00 91.38 108 PRO A C 1
ATOM 883 O O . PRO A 1 108 ? -6.174 -5.916 -13.662 1.00 91.38 108 PRO A O 1
ATOM 886 N N . HIS A 1 109 ? -7.266 -7.827 -13.211 1.00 88.19 109 HIS A N 1
ATOM 887 C CA . HIS A 1 109 ? -8.584 -7.240 -13.020 1.00 88.19 109 HIS A CA 1
ATOM 888 C C . HIS A 1 109 ? -9.327 -7.958 -11.890 1.00 88.19 109 HIS A C 1
ATOM 890 O O . HIS A 1 109 ? -9.230 -9.182 -11.768 1.00 88.19 109 HIS A O 1
ATOM 896 N N . THR A 1 110 ? -10.077 -7.205 -11.088 1.00 87.62 110 THR A N 1
ATOM 897 C CA . THR A 1 110 ? -10.954 -7.727 -10.036 1.00 87.62 110 THR A CA 1
ATOM 898 C C . THR A 1 110 ? -12.387 -7.271 -10.291 1.00 87.62 110 THR A C 1
ATOM 900 O O . THR A 1 110 ? -12.652 -6.096 -10.531 1.00 87.62 110 THR A O 1
ATOM 903 N N . GLU A 1 111 ? -13.340 -8.203 -10.230 1.00 77.00 111 GLU A N 1
ATOM 904 C CA . GLU A 1 111 ? -14.770 -7.865 -10.316 1.00 77.00 111 GLU A CA 1
ATOM 905 C C . GLU A 1 111 ? -15.290 -7.267 -9.000 1.00 77.00 111 GLU A C 1
ATOM 907 O O . GLU A 1 111 ? -16.270 -6.521 -8.977 1.00 77.00 111 GLU A O 1
ATOM 912 N N . GLN A 1 112 ? -14.630 -7.600 -7.887 1.00 75.75 112 GLN A N 1
ATOM 913 C CA . GLN A 1 112 ? -14.985 -7.161 -6.545 1.00 75.75 112 GLN A CA 1
ATOM 914 C C . GLN A 1 112 ? -13.894 -6.258 -5.979 1.00 75.75 112 GLN A C 1
ATOM 916 O O . GLN A 1 112 ? -12.724 -6.628 -5.922 1.00 75.75 112 GLN A O 1
ATOM 921 N N . ASN A 1 113 ? -14.294 -5.087 -5.484 1.00 84.88 113 ASN A N 1
ATOM 922 C CA . ASN A 1 113 ? -13.394 -4.216 -4.742 1.00 84.88 113 ASN A CA 1
ATOM 923 C C . ASN A 1 113 ? -13.365 -4.657 -3.269 1.00 84.88 113 ASN A C 1
ATOM 925 O O . ASN A 1 113 ? -14.175 -4.223 -2.438 1.00 84.88 113 ASN A O 1
ATOM 929 N N . SER A 1 114 ? -12.437 -5.563 -2.953 1.00 90.00 114 SER A N 1
ATOM 930 C CA . SER A 1 114 ? -12.258 -6.114 -1.602 1.00 90.00 114 SER A CA 1
ATOM 931 C C . SER A 1 114 ? -11.989 -5.019 -0.575 1.00 90.00 114 SER A C 1
ATOM 933 O O . SER A 1 114 ? -12.505 -5.064 0.540 1.00 90.00 114 SER A O 1
ATOM 935 N N . VAL A 1 115 ? -11.231 -3.991 -0.960 1.00 87.38 115 VAL A N 1
ATOM 936 C CA . VAL A 1 115 ? -10.930 -2.873 -0.067 1.00 87.38 115 VAL A CA 1
ATOM 937 C C . VAL A 1 115 ? -12.176 -2.047 0.234 1.00 87.38 115 VAL A C 1
ATOM 939 O O . VAL A 1 115 ? -12.414 -1.713 1.390 1.00 87.38 115 VAL A O 1
ATOM 942 N N . GLN A 1 116 ? -13.006 -1.749 -0.768 1.00 89.81 116 GLN A N 1
ATOM 943 C CA . GLN A 1 116 ? -14.274 -1.054 -0.546 1.00 89.81 116 GLN A CA 1
ATOM 944 C C . GLN A 1 116 ? -15.191 -1.874 0.364 1.00 89.81 116 GLN A C 1
ATOM 946 O O . GLN A 1 116 ? -15.858 -1.324 1.236 1.00 89.81 116 GLN A O 1
ATOM 951 N N . THR A 1 117 ? -15.186 -3.199 0.208 1.00 92.81 117 THR A N 1
ATOM 952 C CA . THR A 1 117 ? -15.922 -4.095 1.105 1.00 92.81 117 THR A CA 1
ATOM 953 C C . THR A 1 117 ? -15.413 -3.969 2.542 1.00 92.81 117 THR A C 1
ATOM 955 O O . THR A 1 117 ? -16.220 -3.787 3.450 1.00 92.81 117 THR A O 1
ATOM 958 N N . ILE A 1 118 ? -14.094 -3.980 2.758 1.0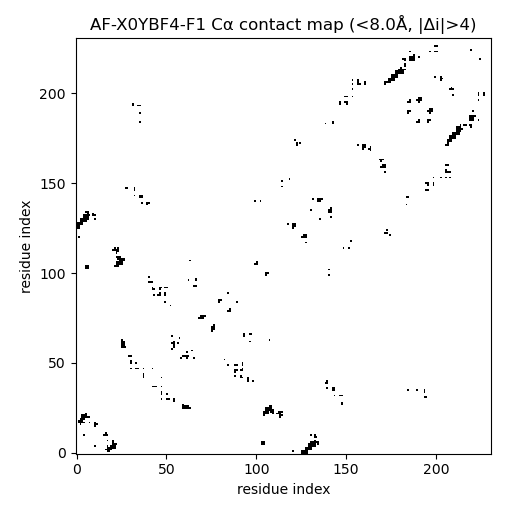0 93.62 118 ILE A N 1
ATOM 959 C CA . ILE A 1 118 ? -13.484 -3.750 4.078 1.00 93.62 118 ILE A CA 1
ATOM 960 C C . ILE A 1 118 ? -13.913 -2.394 4.654 1.00 93.62 118 ILE A C 1
ATOM 962 O O . ILE A 1 118 ? -14.367 -2.342 5.796 1.00 93.62 118 ILE A O 1
ATOM 966 N N . LEU A 1 119 ? -13.842 -1.315 3.868 1.00 91.06 119 LEU A N 1
ATOM 967 C CA . LEU A 1 119 ? -14.266 0.023 4.295 1.00 91.06 119 LEU A CA 1
ATOM 968 C C . LEU A 1 119 ? -15.732 0.040 4.744 1.00 91.06 119 LEU A C 1
ATOM 970 O O . LEU A 1 119 ? -16.030 0.552 5.819 1.00 91.06 119 LEU A O 1
ATOM 974 N N . ASN A 1 120 ? -16.632 -0.597 3.993 1.00 92.69 120 ASN A N 1
ATOM 975 C CA . ASN A 1 120 ? -18.049 -0.680 4.356 1.00 92.69 120 ASN A CA 1
ATOM 976 C C . ASN A 1 120 ? -18.264 -1.425 5.689 1.00 92.69 120 ASN A C 1
ATOM 978 O O . ASN A 1 120 ? -19.142 -1.067 6.475 1.00 92.69 120 ASN A O 1
ATOM 982 N N . TYR A 1 121 ? -17.466 -2.464 5.969 1.00 94.75 121 TYR A N 1
ATOM 983 C CA . TYR A 1 121 ? -17.510 -3.152 7.262 1.00 94.75 121 TYR A CA 1
ATOM 984 C C . TYR A 1 121 ? -17.066 -2.227 8.400 1.00 94.75 121 TYR A C 1
ATOM 986 O O . TYR A 1 121 ? -17.770 -2.148 9.411 1.00 94.75 121 TYR A O 1
ATOM 994 N N . LEU A 1 122 ? -15.958 -1.503 8.218 1.00 93.12 122 LEU A N 1
ATOM 995 C CA . LEU A 1 122 ? -15.448 -0.547 9.204 1.00 93.12 122 LEU A CA 1
ATOM 996 C C . LEU A 1 122 ? -16.467 0.571 9.484 1.00 93.12 122 LEU A C 1
ATOM 998 O O . LEU A 1 122 ? -16.770 0.842 10.644 1.00 93.12 122 LEU A O 1
ATOM 1002 N N . GLU A 1 123 ? -17.077 1.139 8.440 1.00 90.06 123 GLU A N 1
ATOM 1003 C CA . GLU A 1 123 ? -18.124 2.169 8.545 1.00 90.06 123 GLU A CA 1
ATOM 1004 C C . GLU A 1 123 ? -19.377 1.665 9.282 1.00 90.06 123 GLU A C 1
ATOM 1006 O O . GLU A 1 123 ? -20.046 2.428 9.974 1.00 90.06 123 GLU A O 1
ATOM 1011 N N . SER A 1 124 ? -19.672 0.362 9.204 1.00 92.00 124 SER A N 1
ATOM 1012 C CA . SER A 1 124 ? -20.764 -0.269 9.961 1.00 92.00 124 SER A CA 1
ATOM 1013 C C . SER A 1 124 ? -20.417 -0.599 11.424 1.00 92.00 124 SER A C 1
ATOM 1015 O O . SER A 1 124 ? -21.197 -1.263 12.108 1.00 92.00 124 SER A O 1
ATOM 1017 N N . GLY A 1 125 ? -19.240 -0.183 11.907 1.00 91.94 125 GLY A N 1
ATOM 1018 C CA . GLY A 1 125 ? -18.763 -0.453 13.266 1.00 91.94 125 GLY A CA 1
ATOM 1019 C C . GLY A 1 125 ? -18.285 -1.892 13.490 1.00 91.94 125 GLY A C 1
ATOM 1020 O O . GLY A 1 125 ? -18.191 -2.343 14.634 1.00 91.94 125 GLY A O 1
ATOM 1021 N N . LYS A 1 126 ? -18.001 -2.650 12.422 1.00 95.00 126 LYS A N 1
ATOM 1022 C CA . LYS A 1 126 ? -17.477 -4.019 12.526 1.00 95.00 126 LYS A CA 1
ATOM 1023 C C . LYS A 1 126 ? -15.952 -4.012 12.513 1.00 95.00 126 LYS A C 1
ATOM 1025 O O . LYS A 1 126 ? -15.331 -3.434 11.630 1.00 95.00 126 LYS A O 1
ATOM 1030 N N . ASN A 1 127 ? -15.356 -4.770 13.429 1.00 95.12 127 ASN A N 1
ATOM 1031 C CA . ASN A 1 127 ? -13.915 -5.025 13.420 1.00 95.12 127 ASN A CA 1
ATOM 1032 C C . ASN A 1 127 ? -13.540 -5.954 12.262 1.00 95.12 127 ASN A C 1
ATOM 1034 O O . ASN A 1 127 ? -14.167 -7.009 12.107 1.00 95.12 127 ASN A O 1
ATOM 1038 N N . VAL A 1 128 ? -12.495 -5.592 11.520 1.00 95.88 128 VAL A N 1
ATOM 1039 C CA . VAL A 1 128 ? -11.925 -6.377 10.419 1.00 95.88 128 VAL A CA 1
ATOM 1040 C C . VAL A 1 128 ? -10.564 -6.929 10.837 1.00 95.88 128 VAL A C 1
ATOM 1042 O O . VAL A 1 128 ? -9.737 -6.197 11.370 1.00 95.88 128 VAL A O 1
ATOM 1045 N N . VAL A 1 129 ? -10.334 -8.216 10.582 1.00 94.94 129 VAL A N 1
ATOM 1046 C CA . VAL A 1 129 ? -9.036 -8.883 10.752 1.00 94.94 129 VAL A CA 1
ATOM 1047 C C . VAL A 1 129 ? -8.563 -9.365 9.389 1.00 94.94 129 VAL A C 1
ATOM 1049 O O . VAL A 1 129 ? -9.300 -10.065 8.696 1.00 94.94 129 VAL A O 1
ATOM 1052 N N . LEU A 1 130 ? -7.337 -9.000 9.014 1.00 93.94 130 LEU A N 1
ATOM 1053 C CA . LEU A 1 130 ? -6.697 -9.481 7.793 1.00 93.94 130 LEU A CA 1
ATOM 1054 C C . LEU A 1 130 ? -5.831 -10.693 8.095 1.00 93.94 130 LEU A C 1
ATOM 1056 O O . LEU A 1 130 ? -4.950 -1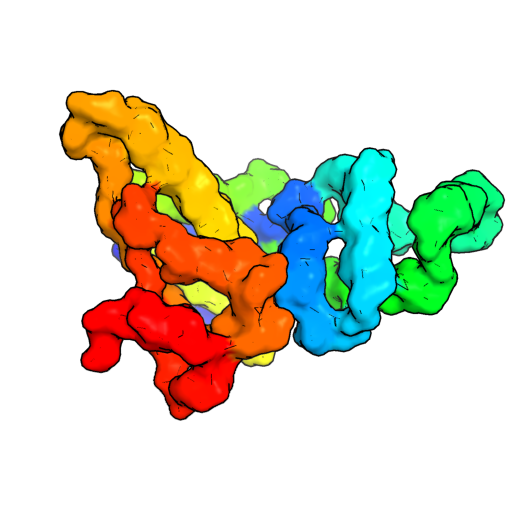0.661 8.950 1.00 93.94 130 LEU A O 1
ATOM 1060 N N . GLU A 1 131 ? -6.074 -11.755 7.350 1.00 91.81 131 GLU A N 1
ATOM 1061 C CA . GLU A 1 131 ? -5.418 -13.037 7.495 1.00 91.81 131 GLU A CA 1
ATOM 1062 C C . GLU A 1 131 ? -4.523 -13.274 6.273 1.00 91.81 131 GLU A C 1
ATOM 1064 O O . GLU A 1 131 ? -4.995 -13.464 5.153 1.00 91.81 131 GLU A O 1
ATOM 1069 N N . PHE A 1 132 ? -3.206 -13.223 6.481 1.00 89.12 132 PHE A N 1
ATOM 1070 C CA . PHE A 1 132 ? -2.226 -13.281 5.391 1.00 89.12 132 PHE A CA 1
ATOM 1071 C C . PHE A 1 132 ? -1.909 -14.705 4.909 1.00 89.12 132 PHE A C 1
ATOM 1073 O O . PHE A 1 132 ? -1.271 -14.876 3.872 1.00 89.12 132 PHE A O 1
ATOM 1080 N N . GLY A 1 133 ? -2.336 -15.748 5.622 1.00 86.25 133 GLY A N 1
ATOM 1081 C CA . GLY A 1 133 ? -2.065 -17.135 5.260 1.00 86.25 133 GLY A CA 1
ATOM 1082 C C . GLY A 1 133 ? -0.588 -17.416 5.005 1.00 86.25 133 GLY A C 1
ATOM 1083 O O . GLY A 1 133 ? 0.262 -17.071 5.824 1.00 86.25 133 GLY A O 1
ATOM 1084 N N . ARG A 1 134 ? -0.257 -18.050 3.868 1.00 82.62 134 ARG A N 1
ATOM 1085 C CA . ARG A 1 134 ? 1.152 -18.322 3.506 1.00 82.62 134 ARG A CA 1
ATOM 1086 C C . ARG A 1 134 ? 1.960 -17.047 3.245 1.00 82.62 134 ARG A C 1
ATOM 1088 O O . ARG A 1 134 ? 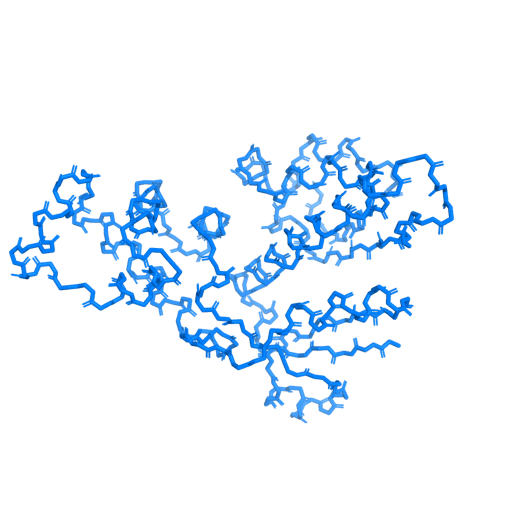3.184 -17.109 3.197 1.00 82.62 134 ARG A O 1
ATOM 1095 N N . HIS A 1 135 ? 1.301 -15.904 3.067 1.00 81.94 135 HIS A N 1
ATOM 1096 C CA . HIS A 1 135 ? 1.955 -14.619 2.859 1.00 81.94 135 HIS A CA 1
ATOM 1097 C C . HIS A 1 135 ? 2.377 -13.927 4.163 1.00 81.94 135 HIS A C 1
ATOM 1099 O O . HIS A 1 135 ? 2.997 -12.874 4.076 1.00 81.94 135 HIS A O 1
ATOM 1105 N N . GLY A 1 136 ? 2.105 -14.497 5.347 1.00 69.06 136 GLY A N 1
ATOM 1106 C CA . GLY A 1 136 ? 2.472 -13.881 6.634 1.00 69.06 136 GLY A CA 1
ATOM 1107 C C . GLY A 1 136 ? 3.970 -13.578 6.777 1.00 69.06 136 GLY A C 1
ATOM 1108 O O . GLY A 1 136 ? 4.345 -12.508 7.251 1.00 69.06 136 GLY A O 1
ATOM 1109 N N . ASP A 1 137 ? 4.827 -14.465 6.263 1.00 75.12 137 ASP A N 1
ATOM 1110 C CA . ASP A 1 137 ? 6.286 -14.267 6.252 1.00 75.12 137 ASP A CA 1
ATOM 1111 C C . ASP A 1 137 ? 6.776 -13.490 5.017 1.00 75.12 137 ASP A C 1
ATOM 1113 O O . ASP A 1 137 ? 7.939 -13.084 4.935 1.00 75.12 137 ASP A O 1
ATOM 1117 N N . ASN A 1 138 ? 5.899 -13.259 4.035 1.00 86.94 138 ASN A N 1
ATOM 1118 C CA . ASN A 1 138 ? 6.224 -12.488 2.845 1.00 86.94 138 ASN A CA 1
ATOM 1119 C C . ASN A 1 138 ? 6.067 -10.994 3.145 1.00 86.94 138 ASN A C 1
ATOM 1121 O O . ASN A 1 138 ? 4.987 -10.418 3.015 1.00 86.94 138 ASN A O 1
ATOM 1125 N N . ILE A 1 139 ? 7.187 -10.366 3.504 1.00 86.19 139 ILE A N 1
ATOM 1126 C CA . ILE A 1 139 ? 7.258 -8.936 3.824 1.00 86.19 139 ILE A CA 1
ATOM 1127 C C . ILE A 1 139 ? 6.662 -8.080 2.700 1.00 86.19 139 ILE A C 1
ATOM 1129 O O . ILE A 1 139 ? 5.898 -7.171 2.994 1.00 86.19 139 ILE A O 1
ATOM 1133 N N . THR A 1 140 ? 6.935 -8.385 1.427 1.00 90.12 140 THR A N 1
ATOM 1134 C CA . THR A 1 140 ? 6.383 -7.627 0.291 1.00 90.12 140 THR A CA 1
ATOM 1135 C C . THR A 1 140 ? 4.857 -7.657 0.278 1.00 90.12 140 THR A C 1
ATOM 1137 O O . THR A 1 140 ? 4.227 -6.617 0.121 1.00 90.12 140 THR A O 1
ATOM 1140 N N . ALA A 1 141 ? 4.252 -8.834 0.460 1.00 91.19 141 ALA A N 1
ATOM 1141 C CA . ALA A 1 141 ? 2.798 -8.975 0.479 1.00 91.19 141 ALA A CA 1
ATOM 1142 C C . ALA A 1 141 ? 2.168 -8.237 1.665 1.00 91.19 141 ALA A C 1
ATOM 1144 O O . ALA A 1 141 ? 1.187 -7.516 1.493 1.00 91.19 141 ALA A O 1
ATOM 1145 N N . TYR A 1 142 ? 2.757 -8.401 2.851 1.00 89.12 142 TYR A N 1
ATOM 1146 C CA . TYR A 1 142 ? 2.307 -7.729 4.064 1.00 89.12 142 TYR A CA 1
ATOM 1147 C C . TYR A 1 142 ? 2.353 -6.211 3.918 1.00 89.12 142 TYR A C 1
ATOM 1149 O O . TYR A 1 142 ? 1.346 -5.534 4.128 1.00 89.12 142 TYR A O 1
ATOM 1157 N N . VAL A 1 143 ? 3.502 -5.695 3.477 1.00 87.94 143 VAL A N 1
ATOM 1158 C CA . VAL A 1 143 ? 3.729 -4.261 3.331 1.00 87.94 143 VAL A CA 1
ATOM 1159 C C . VAL A 1 143 ? 2.812 -3.655 2.273 1.00 87.94 143 VAL A C 1
ATOM 1161 O O . VAL A 1 143 ? 2.190 -2.627 2.531 1.00 87.94 143 VAL A O 1
ATOM 1164 N N . LEU A 1 144 ? 2.655 -4.322 1.127 1.00 90.81 144 LEU A N 1
ATOM 1165 C CA . LEU A 1 144 ? 1.769 -3.862 0.062 1.00 90.81 144 LEU A CA 1
ATOM 1166 C C . LEU A 1 144 ? 0.320 -3.738 0.543 1.00 90.81 144 LEU A C 1
ATOM 1168 O O . LEU A 1 144 ? -0.285 -2.679 0.411 1.00 90.81 144 LEU A O 1
ATOM 1172 N N . VAL A 1 145 ? -0.246 -4.811 1.105 1.00 91.44 145 VAL A N 1
ATOM 1173 C CA . VAL A 1 145 ? -1.667 -4.829 1.486 1.00 91.44 145 VAL A CA 1
ATOM 1174 C C . VAL A 1 145 ? -1.940 -3.842 2.614 1.00 91.44 145 VAL A C 1
ATOM 1176 O O . VAL A 1 145 ? -2.908 -3.086 2.545 1.00 91.44 145 VAL A O 1
ATOM 1179 N N . ALA A 1 146 ? -1.087 -3.820 3.640 1.00 89.12 146 ALA A N 1
ATOM 1180 C CA . ALA A 1 146 ? -1.245 -2.881 4.739 1.00 89.12 146 ALA A CA 1
ATOM 1181 C C . ALA A 1 146 ? -1.142 -1.431 4.246 1.00 89.12 146 ALA A C 1
ATOM 1183 O O . ALA A 1 146 ? -1.972 -0.613 4.642 1.00 89.1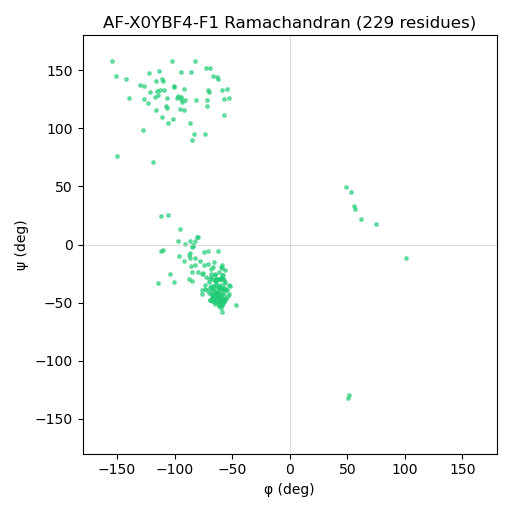2 146 ALA A O 1
ATO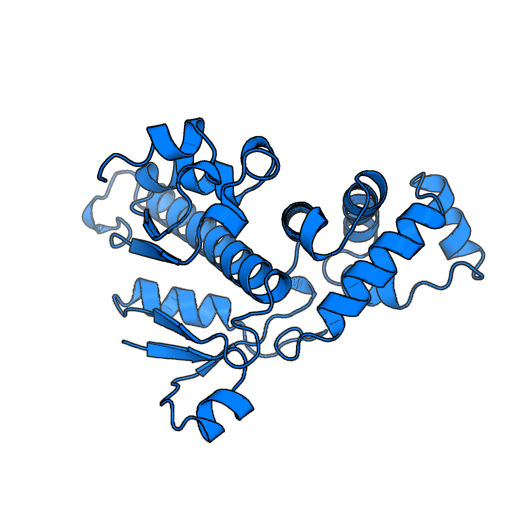M 1184 N N . ASN A 1 147 ? -0.217 -1.111 3.333 1.00 88.06 147 ASN A N 1
ATOM 1185 C CA . ASN A 1 147 ? -0.126 0.240 2.789 1.00 88.06 147 ASN A CA 1
ATOM 1186 C C . ASN A 1 147 ? -1.359 0.628 1.963 1.00 88.06 147 ASN A C 1
ATOM 1188 O O . ASN A 1 147 ? -1.963 1.667 2.230 1.00 88.06 147 ASN A O 1
ATOM 1192 N N . LEU A 1 148 ? -1.781 -0.229 1.027 1.00 89.88 148 LEU A N 1
ATOM 1193 C CA . LEU A 1 148 ? -2.958 -0.000 0.182 1.00 89.88 148 LEU A CA 1
ATOM 1194 C C . LEU A 1 148 ? -4.216 0.270 1.011 1.00 89.88 148 LEU A C 1
ATOM 1196 O O . LEU A 1 148 ? -4.961 1.220 0.753 1.00 89.88 148 LEU A O 1
ATOM 1200 N N . LEU A 1 149 ? -4.452 -0.559 2.029 1.00 90.62 149 LEU A N 1
ATOM 1201 C CA . LEU A 1 149 ? -5.607 -0.411 2.907 1.00 90.62 149 LEU A CA 1
ATOM 1202 C C . LEU A 1 149 ? -5.504 0.852 3.750 1.00 90.62 149 LEU A C 1
ATOM 1204 O O . LEU A 1 149 ? -6.468 1.609 3.822 1.00 90.62 149 LEU A O 1
ATOM 1208 N N . THR A 1 150 ? -4.343 1.113 4.346 1.00 88.44 150 THR A N 1
ATOM 1209 C CA . THR A 1 150 ? -4.160 2.281 5.211 1.00 88.44 150 THR A CA 1
ATOM 1210 C C . THR A 1 150 ? -4.319 3.581 4.417 1.00 88.44 150 THR A C 1
ATOM 1212 O O . THR A 1 150 ? -5.014 4.485 4.878 1.00 88.44 150 THR A O 1
ATOM 1215 N N . ARG A 1 151 ? -3.777 3.652 3.193 1.00 88.69 151 ARG A N 1
ATOM 1216 C CA . ARG A 1 151 ? -3.944 4.786 2.268 1.00 88.69 151 ARG A CA 1
ATOM 1217 C C . ARG A 1 151 ? -5.413 5.050 1.944 1.00 88.69 151 ARG A C 1
ATOM 1219 O O . ARG A 1 151 ? -5.874 6.185 2.046 1.00 88.69 151 ARG A O 1
ATOM 1226 N N . ARG A 1 152 ? -6.177 4.004 1.623 1.00 89.62 152 ARG A N 1
ATOM 1227 C CA . ARG A 1 152 ? -7.606 4.125 1.287 1.00 89.62 152 ARG A CA 1
ATOM 1228 C C . ARG A 1 152 ? -8.486 4.449 2.484 1.00 89.62 152 ARG A C 1
ATOM 1230 O O . ARG A 1 152 ? -9.404 5.253 2.357 1.00 89.62 152 ARG A O 1
ATOM 1237 N N . ILE A 1 153 ? -8.193 3.860 3.641 1.00 90.62 153 ILE A N 1
ATOM 1238 C CA . ILE A 1 153 ? -8.850 4.202 4.904 1.00 90.62 153 ILE A CA 1
ATOM 1239 C C . ILE A 1 153 ? -8.605 5.675 5.224 1.00 90.62 153 ILE A C 1
ATOM 1241 O O . ILE A 1 153 ? -9.560 6.397 5.490 1.00 90.62 153 ILE A O 1
ATOM 1245 N N . HIS A 1 154 ? -7.353 6.134 5.155 1.00 88.56 154 HIS A N 1
ATOM 1246 C CA . HIS A 1 154 ? -7.006 7.524 5.430 1.00 88.56 154 HIS A CA 1
ATOM 1247 C C . HIS A 1 154 ? -7.768 8.490 4.519 1.00 88.56 154 HIS A C 1
ATOM 1249 O O . HIS A 1 154 ? -8.407 9.414 5.018 1.00 88.56 154 HIS A O 1
ATOM 1255 N N . GLU A 1 155 ? -7.771 8.246 3.205 1.00 90.06 155 GLU A N 1
ATOM 1256 C CA . GLU A 1 155 ? -8.490 9.099 2.255 1.00 90.06 155 GLU A CA 1
ATOM 1257 C C . GLU A 1 155 ? -9.995 9.136 2.544 1.00 90.06 155 GLU A C 1
ATOM 1259 O O . GLU A 1 155 ? -10.606 10.204 2.588 1.00 90.06 155 GLU A O 1
ATOM 1264 N N . ARG A 1 156 ? -10.592 7.974 2.823 1.00 91.38 156 ARG A N 1
ATOM 1265 C CA . ARG A 1 156 ? -12.017 7.863 3.142 1.00 91.38 156 ARG A CA 1
ATOM 1266 C C . ARG A 1 156 ? -12.383 8.613 4.424 1.00 91.38 156 ARG A C 1
ATOM 1268 O O . ARG A 1 156 ? -13.373 9.341 4.450 1.00 91.38 156 ARG A O 1
ATOM 1275 N N . TYR A 1 157 ? -11.578 8.462 5.471 1.00 91.44 157 TYR A N 1
ATOM 1276 C CA . TYR A 1 157 ? -11.787 9.125 6.757 1.00 91.44 157 TYR A CA 1
ATOM 1277 C C . TYR A 1 157 ? -11.549 10.632 6.676 1.00 91.44 157 TYR A C 1
ATOM 1279 O O . TYR A 1 157 ? -12.293 11.397 7.291 1.00 91.44 157 TYR A O 1
ATOM 1287 N N . ARG A 1 158 ? -10.569 11.074 5.879 1.00 91.00 158 ARG A N 1
ATOM 1288 C CA . ARG A 1 158 ? -10.354 12.492 5.577 1.00 91.00 158 ARG A CA 1
ATOM 1289 C C . ARG A 1 158 ? -11.593 13.101 4.926 1.00 91.00 158 ARG A C 1
ATOM 1291 O O . ARG A 1 158 ? -12.121 14.077 5.450 1.00 91.00 158 ARG A O 1
ATOM 1298 N N . GLN A 1 159 ? -12.111 12.478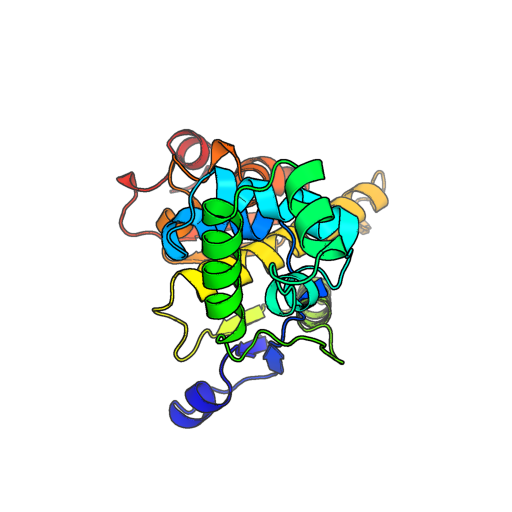 3.866 1.00 91.81 159 GLN A N 1
ATOM 1299 C CA . GLN A 1 159 ? -13.323 12.936 3.173 1.00 91.81 159 GLN A CA 1
ATOM 1300 C C . GLN A 1 159 ? -14.541 12.991 4.105 1.00 91.81 159 GLN A C 1
ATOM 1302 O O . GLN A 1 159 ? -15.293 13.962 4.083 1.00 91.81 159 GLN A O 1
ATOM 1307 N N . GLN A 1 160 ? -14.734 11.977 4.956 1.00 90.75 160 GLN A N 1
ATOM 1308 C CA . GLN A 1 160 ? -15.825 11.967 5.937 1.00 90.75 160 GLN A CA 1
ATOM 1309 C C . GLN A 1 160 ? -15.672 13.080 6.974 1.00 90.75 160 GLN A C 1
ATOM 1311 O O . GLN A 1 160 ? -16.640 13.771 7.284 1.00 90.75 160 GLN A O 1
ATOM 1316 N N . LYS A 1 161 ? -14.457 13.292 7.489 1.00 90.06 161 LYS A N 1
ATOM 1317 C CA . LYS A 1 161 ? -14.181 14.350 8.465 1.00 90.06 161 LYS A CA 1
ATOM 1318 C C . LYS A 1 161 ? -14.388 15.744 7.866 1.00 90.06 161 LYS A C 1
ATOM 1320 O O . LYS A 1 161 ? -14.928 16.614 8.545 1.00 90.06 161 LYS A O 1
ATOM 1325 N N . GLU A 1 162 ? -13.986 15.947 6.613 1.00 90.38 162 GLU A N 1
ATOM 1326 C CA . GLU A 1 162 ? -14.226 17.185 5.866 1.00 90.38 162 GLU A CA 1
ATOM 1327 C C . GLU A 1 162 ? -15.723 17.416 5.622 1.00 90.38 162 GLU A C 1
ATOM 1329 O O . GLU A 1 162 ? -16.223 18.509 5.883 1.00 90.38 162 GLU A O 1
ATOM 1334 N N . ALA A 1 163 ? -16.463 16.384 5.208 1.00 89.56 163 ALA A N 1
ATOM 1335 C CA . ALA A 1 163 ? -17.909 16.467 4.999 1.00 89.56 163 ALA A CA 1
ATOM 1336 C C . ALA A 1 163 ? -18.694 16.730 6.298 1.00 89.56 163 ALA A C 1
ATOM 1338 O O . ALA A 1 163 ? -19.729 17.391 6.272 1.00 89.56 163 ALA A O 1
ATOM 1339 N N . ALA A 1 164 ? -18.189 16.248 7.436 1.00 88.44 164 ALA A N 1
ATOM 1340 C CA . ALA A 1 164 ? -18.768 16.461 8.759 1.00 88.44 164 ALA A CA 1
ATOM 1341 C C . ALA A 1 164 ? -18.385 17.812 9.395 1.00 88.44 164 ALA A C 1
ATOM 1343 O O . ALA A 1 164 ? -18.752 18.071 10.545 1.00 88.44 164 ALA A O 1
ATOM 1344 N N . MET A 1 165 ? -17.632 18.683 8.705 1.00 83.38 165 MET A N 1
ATOM 1345 C CA . MET A 1 165 ? -17.233 19.977 9.266 1.00 83.38 165 MET A CA 1
ATOM 1346 C C . MET A 1 165 ? -18.459 20.804 9.674 1.00 83.38 165 MET A C 1
ATOM 1348 O O . MET A 1 165 ? -19.209 21.303 8.841 1.00 83.38 165 MET A O 1
ATOM 1352 N N . GLY A 1 166 ? -18.627 20.981 10.986 1.00 75.31 166 GLY A N 1
ATOM 1353 C CA . GLY A 1 166 ? -19.736 21.729 11.580 1.00 75.31 166 GLY A CA 1
ATOM 1354 C C . GLY A 1 166 ? -20.863 20.863 12.151 1.00 75.31 166 GLY A C 1
ATOM 1355 O O . GLY A 1 166 ? -21.664 21.389 12.920 1.00 75.31 166 GLY A O 1
ATOM 1356 N N . ASP A 1 167 ? -20.883 19.555 11.878 1.00 86.06 167 ASP A N 1
ATOM 1357 C CA . ASP A 1 167 ? -21.845 18.609 12.451 1.00 86.06 167 ASP A CA 1
ATOM 1358 C C . ASP A 1 167 ? -21.137 17.411 13.100 1.00 86.06 167 ASP A C 1
ATOM 1360 O O . ASP A 1 167 ? -20.766 16.428 12.457 1.00 86.06 167 ASP A O 1
ATOM 1364 N N . ARG A 1 168 ? -20.991 17.477 14.429 1.00 78.00 168 ARG A N 1
ATOM 1365 C CA . ARG A 1 168 ? -20.345 16.419 15.219 1.00 78.00 168 ARG A CA 1
ATOM 1366 C C . ARG A 1 168 ? -21.060 15.070 15.136 1.00 78.00 168 ARG A C 1
ATOM 1368 O O . ARG A 1 168 ? -20.422 14.055 15.396 1.00 78.00 168 ARG A O 1
ATOM 1375 N N . ALA A 1 169 ? -22.355 15.039 14.811 1.00 82.50 169 ALA A N 1
ATOM 1376 C CA . ALA A 1 169 ? -23.102 13.789 14.694 1.00 82.50 169 ALA A CA 1
ATOM 1377 C C . ALA A 1 169 ? -22.750 13.008 13.417 1.00 82.50 169 ALA A C 1
ATOM 1379 O O . ALA A 1 169 ? -23.022 11.812 13.348 1.00 82.50 169 ALA A O 1
ATOM 1380 N N . GLN A 1 170 ? -22.137 13.672 12.433 1.00 85.88 170 GLN A N 1
ATOM 1381 C CA . GLN A 1 170 ? -21.699 13.080 11.168 1.00 85.88 170 GLN A CA 1
ATOM 1382 C C . GLN A 1 170 ? -20.212 12.698 11.175 1.00 85.88 170 GLN A C 1
ATOM 1384 O O . GLN A 1 170 ? -19.686 12.253 10.157 1.00 85.88 170 GLN A O 1
ATOM 1389 N N . GLU A 1 171 ? -19.508 12.880 12.299 1.00 88.12 171 GLU A N 1
ATOM 1390 C CA . GLU A 1 171 ? -18.098 12.512 12.373 1.00 88.12 171 GLU A CA 1
ATOM 1391 C C . GLU A 1 171 ? -17.884 11.001 12.194 1.00 88.12 171 GLU A C 1
ATOM 1393 O O . GLU A 1 171 ? -18.663 10.194 12.712 1.00 88.12 171 GLU A O 1
ATOM 1398 N N . PRO A 1 172 ? -16.788 10.597 11.527 1.00 89.69 172 PRO A N 1
ATOM 1399 C CA . PRO A 1 172 ? -16.460 9.190 11.370 1.00 89.69 172 PRO A CA 1
ATOM 1400 C C . PRO A 1 172 ? -16.202 8.511 12.722 1.00 89.69 172 PRO A C 1
ATOM 1402 O O . PRO A 1 172 ? -15.578 9.080 13.630 1.00 89.69 172 PRO A O 1
ATOM 1405 N N . ILE A 1 173 ? -16.651 7.256 12.828 1.00 90.69 173 ILE A N 1
ATOM 1406 C CA . ILE A 1 173 ? -16.424 6.396 13.996 1.00 90.69 173 ILE A CA 1
ATOM 1407 C C . ILE A 1 173 ? -14.921 6.234 14.201 1.00 90.69 173 ILE A C 1
ATOM 1409 O O . ILE A 1 173 ? -14.204 5.922 13.255 1.00 90.69 173 ILE A O 1
ATOM 1413 N N . HIS A 1 174 ? -14.451 6.397 15.439 1.00 91.44 174 HIS A N 1
ATOM 1414 C CA . HIS A 1 174 ? -13.035 6.245 15.747 1.00 91.44 174 HIS A CA 1
ATOM 1415 C C . HIS A 1 174 ? -12.511 4.862 15.339 1.00 91.44 174 HIS A C 1
ATOM 1417 O O . HIS A 1 174 ? -13.044 3.841 15.776 1.00 91.44 174 HIS A O 1
ATOM 1423 N N . LEU A 1 175 ? -11.454 4.839 14.528 1.00 92.56 175 LEU A N 1
ATOM 1424 C CA . LEU A 1 175 ? -10.836 3.617 14.027 1.00 92.56 175 LEU A CA 1
ATOM 1425 C C . LEU A 1 175 ? -9.442 3.448 14.612 1.00 92.56 175 LEU A C 1
ATOM 1427 O O . LEU A 1 175 ? -8.623 4.362 14.563 1.00 92.56 175 LEU A O 1
ATOM 1431 N N . VAL A 1 176 ? -9.150 2.246 15.098 1.00 91.81 176 VAL A N 1
ATOM 1432 C CA . VAL A 1 176 ? -7.793 1.848 15.468 1.00 91.81 176 VAL A CA 1
ATOM 1433 C C . VAL A 1 176 ? -7.285 0.858 14.429 1.00 91.81 176 VAL A C 1
ATOM 1435 O O . VAL A 1 176 ? -7.874 -0.205 14.245 1.00 91.81 176 VAL A O 1
ATOM 1438 N N . ILE A 1 177 ? -6.196 1.209 13.750 1.00 91.44 177 ILE A N 1
ATOM 1439 C CA . ILE A 1 177 ? -5.466 0.305 12.863 1.00 91.44 177 ILE A CA 1
ATOM 1440 C C . ILE A 1 177 ? -4.332 -0.300 13.677 1.00 91.44 177 ILE A C 1
ATOM 1442 O O . ILE A 1 177 ? -3.447 0.420 14.133 1.00 91.44 177 ILE A O 1
ATOM 1446 N N . THR A 1 178 ? -4.355 -1.614 13.871 1.00 91.81 178 THR A N 1
ATOM 1447 C CA . THR A 1 178 ? -3.284 -2.332 14.567 1.00 91.81 178 THR A CA 1
ATOM 1448 C C . THR A 1 178 ? -2.323 -2.937 13.560 1.00 91.81 178 THR A C 1
ATOM 1450 O O . THR A 1 178 ? -2.753 -3.645 12.652 1.00 91.81 178 THR A O 1
ATOM 1453 N N . ILE A 1 179 ? -1.030 -2.667 13.727 1.00 88.25 179 ILE A N 1
ATOM 1454 C CA . ILE A 1 179 ? 0.028 -3.216 12.878 1.00 88.25 179 ILE A CA 1
ATOM 1455 C C . ILE A 1 179 ? 1.033 -3.957 13.740 1.00 88.25 179 ILE A C 1
ATOM 1457 O O . ILE A 1 179 ? 1.660 -3.372 14.623 1.00 88.25 179 ILE A O 1
ATOM 1461 N N . GLU A 1 180 ? 1.202 -5.237 13.434 1.00 88.19 180 GLU A N 1
ATOM 1462 C CA . GLU A 1 180 ? 2.263 -6.068 13.990 1.00 88.19 180 GLU A CA 1
ATOM 1463 C C . GLU A 1 180 ? 3.548 -5.929 13.167 1.00 88.19 180 GLU A C 1
ATOM 1465 O O . GLU A 1 180 ? 3.505 -5.728 11.949 1.00 88.19 180 GLU A O 1
ATOM 1470 N N . GLU A 1 181 ? 4.697 -6.052 13.830 1.00 86.38 181 GLU A N 1
ATOM 1471 C CA . GLU A 1 181 ? 6.028 -5.901 13.228 1.00 86.38 181 GLU A CA 1
ATOM 1472 C C . GLU A 1 181 ? 6.172 -4.571 12.465 1.00 86.38 181 GLU A C 1
ATOM 1474 O O . GLU A 1 181 ? 6.659 -4.514 11.331 1.00 86.38 181 GLU A O 1
ATOM 1479 N N . ALA A 1 182 ? 5.710 -3.487 13.092 1.00 84.12 182 ALA A N 1
ATOM 1480 C CA . ALA A 1 182 ? 5.690 -2.142 12.536 1.00 84.12 182 ALA A CA 1
ATOM 1481 C C . ALA A 1 182 ? 7.054 -1.597 12.062 1.00 84.12 182 ALA A C 1
ATOM 1483 O O . ALA A 1 182 ? 7.081 -0.719 11.201 1.00 84.12 182 ALA A O 1
ATOM 1484 N N . HIS A 1 183 ? 8.185 -2.118 12.546 1.00 83.56 183 HIS A N 1
ATOM 1485 C CA . HIS A 1 183 ? 9.530 -1.788 12.061 1.00 83.56 183 HIS A CA 1
ATOM 1486 C C . HIS A 1 183 ? 9.704 -2.100 10.568 1.00 83.56 183 HIS A C 1
ATOM 1488 O O . HIS A 1 183 ? 10.578 -1.531 9.920 1.00 83.56 183 HIS A O 1
ATOM 1494 N N . LYS A 1 184 ? 8.856 -2.968 9.995 1.00 78.44 184 LYS A N 1
ATOM 1495 C CA . LYS A 1 184 ? 8.796 -3.222 8.546 1.00 78.44 184 LYS A CA 1
ATOM 1496 C C . LYS A 1 184 ? 8.266 -2.027 7.740 1.00 78.44 184 LYS A C 1
ATOM 1498 O O . LYS A 1 184 ? 8.517 -1.965 6.543 1.00 78.44 184 LYS A O 1
ATOM 1503 N N . PHE A 1 185 ? 7.540 -1.106 8.375 1.00 75.25 185 PHE A N 1
ATOM 1504 C CA . PHE A 1 185 ? 6.889 0.051 7.738 1.00 75.25 185 PHE A CA 1
ATOM 1505 C C . PHE A 1 185 ? 7.476 1.380 8.182 1.00 75.25 185 PHE A C 1
ATOM 1507 O O . PHE A 1 185 ? 7.486 2.348 7.430 1.00 75.25 185 PHE A O 1
ATOM 1514 N N . LEU A 1 186 ? 7.915 1.427 9.435 1.00 76.50 186 LEU A N 1
ATOM 1515 C CA . LEU A 1 186 ? 8.313 2.646 10.111 1.00 76.50 186 LEU A CA 1
ATOM 1516 C C . LEU A 1 186 ? 9.826 2.754 10.242 1.00 76.50 186 LEU A C 1
ATOM 1518 O O . LEU A 1 186 ? 10.303 3.415 11.153 1.00 76.50 186 LEU A O 1
ATOM 1522 N N . ASN A 1 187 ? 10.604 2.111 9.370 1.00 77.94 187 ASN A N 1
ATOM 1523 C CA . ASN A 1 187 ? 12.050 2.301 9.399 1.00 77.94 187 ASN A CA 1
ATOM 1524 C C . ASN A 1 187 ? 12.410 3.733 8.925 1.00 77.94 187 ASN A C 1
ATOM 1526 O O . ASN A 1 187 ? 11.669 4.323 8.128 1.00 77.94 187 ASN A O 1
ATOM 1530 N N . PRO A 1 188 ? 13.532 4.323 9.373 1.00 73.56 188 PRO A N 1
ATOM 1531 C CA . PRO A 1 188 ? 13.892 5.697 9.001 1.00 73.56 188 PRO A CA 1
ATOM 1532 C C . PRO A 1 188 ? 14.064 5.930 7.491 1.00 73.56 188 PRO A C 1
ATOM 1534 O O . PRO A 1 188 ? 13.843 7.035 6.998 1.00 73.56 188 PRO A O 1
ATOM 1537 N N . GLN A 1 189 ? 14.456 4.891 6.748 1.00 68.69 189 GLN A N 1
ATOM 1538 C CA . GLN A 1 189 ? 14.706 4.964 5.304 1.00 68.69 189 GLN A CA 1
ATOM 1539 C C . GLN A 1 189 ? 13.405 5.078 4.498 1.00 68.69 189 GLN A C 1
ATOM 1541 O O . GLN A 1 189 ? 13.399 5.683 3.432 1.00 68.69 189 GLN A O 1
ATOM 1546 N N . VAL A 1 190 ? 12.308 4.539 5.029 1.00 66.25 190 VAL A N 1
ATOM 1547 C CA . VAL A 1 190 ? 10.988 4.469 4.392 1.00 66.25 190 VAL A CA 1
ATOM 1548 C C . VAL A 1 190 ? 10.060 5.567 4.942 1.00 66.25 190 VAL A C 1
ATOM 1550 O O . VAL A 1 190 ? 9.244 6.126 4.220 1.00 66.25 190 VAL A O 1
ATOM 1553 N N . THR A 1 191 ? 10.190 5.964 6.208 1.00 68.19 191 THR A N 1
ATOM 1554 C CA . THR A 1 191 ? 9.187 6.799 6.911 1.00 68.19 191 THR A CA 1
ATOM 1555 C C . THR A 1 191 ? 9.087 8.257 6.442 1.00 68.19 191 THR A C 1
ATOM 1557 O O . THR A 1 191 ? 8.029 8.883 6.559 1.00 68.19 191 THR A O 1
ATOM 1560 N N . SER A 1 192 ? 10.175 8.845 5.944 1.00 62.44 192 SER A N 1
ATOM 1561 C CA . SER A 1 192 ? 10.186 10.261 5.537 1.00 62.44 192 SER A CA 1
ATOM 1562 C C . SER A 1 192 ? 9.559 10.504 4.161 1.00 62.44 192 SER A C 1
ATOM 1564 O O . SER A 1 192 ? 9.088 11.609 3.903 1.00 62.44 192 SER A O 1
ATOM 1566 N N . GLN A 1 193 ? 9.526 9.482 3.303 1.00 62.38 193 GLN A N 1
ATOM 1567 C CA . GLN A 1 193 ? 9.118 9.601 1.899 1.00 62.38 193 GLN A CA 1
ATOM 1568 C C . GLN A 1 193 ? 7.798 8.892 1.587 1.00 62.38 193 GLN A C 1
ATOM 1570 O O . GLN A 1 193 ? 7.283 9.016 0.485 1.00 62.38 193 GLN A O 1
ATOM 1575 N N . THR A 1 194 ? 7.220 8.169 2.549 1.00 70.06 194 THR A N 1
ATOM 1576 C CA . THR A 1 194 ? 6.096 7.274 2.265 1.00 70.06 194 THR A CA 1
ATOM 1577 C C . THR A 1 194 ? 4.797 7.718 2.906 1.00 70.06 194 THR A C 1
ATOM 1579 O O . THR A 1 194 ? 4.765 8.292 4.001 1.00 70.06 194 THR A O 1
ATOM 1582 N N . ILE A 1 195 ? 3.694 7.383 2.231 1.00 69.06 195 ILE A N 1
ATOM 1583 C CA . ILE A 1 195 ? 2.340 7.676 2.702 1.00 69.06 195 ILE A CA 1
ATOM 1584 C C . ILE A 1 195 ? 2.095 7.092 4.095 1.00 69.06 195 ILE A C 1
ATOM 1586 O O . ILE A 1 195 ? 1.415 7.711 4.903 1.00 69.06 195 ILE A O 1
ATOM 1590 N N . PHE A 1 196 ? 2.714 5.955 4.427 1.00 74.62 196 PHE A N 1
ATOM 1591 C CA . PHE A 1 196 ? 2.586 5.339 5.741 1.00 74.62 196 PHE A CA 1
ATOM 1592 C C . PHE A 1 196 ? 3.144 6.232 6.864 1.00 74.62 196 PHE A C 1
ATOM 1594 O O . PHE A 1 196 ? 2.502 6.408 7.901 1.00 74.62 196 PHE A O 1
ATOM 1601 N N . GLY A 1 197 ? 4.299 6.866 6.641 1.00 76.00 197 GLY A N 1
ATOM 1602 C CA . GLY A 1 197 ? 4.860 7.836 7.578 1.00 76.00 197 GLY A CA 1
ATOM 1603 C C . GLY A 1 197 ? 4.028 9.116 7.678 1.00 76.00 197 GLY A C 1
ATOM 1604 O O . GLY A 1 197 ? 3.865 9.661 8.771 1.00 76.00 197 GLY A O 1
ATOM 1605 N N . GLN A 1 198 ? 3.474 9.611 6.567 1.00 77.50 198 GLN A N 1
ATOM 1606 C CA . GLN A 1 198 ? 2.547 10.751 6.593 1.00 77.50 198 GLN A CA 1
ATOM 1607 C C . GLN A 1 198 ? 1.289 10.416 7.407 1.00 77.50 198 GLN A C 1
ATOM 1609 O O . GLN A 1 198 ? 0.919 11.141 8.329 1.00 77.50 198 GLN A O 1
ATOM 1614 N N . ILE A 1 199 ? 0.677 9.271 7.119 1.00 76.75 199 ILE A N 1
ATOM 1615 C CA . ILE A 1 199 ? -0.492 8.739 7.814 1.00 76.75 199 ILE A CA 1
ATOM 1616 C C . ILE A 1 199 ? -0.210 8.606 9.314 1.00 76.75 199 ILE A C 1
ATOM 1618 O O . ILE A 1 199 ? -1.005 9.075 10.126 1.00 76.75 199 ILE A O 1
ATOM 1622 N N . ALA A 1 200 ? 0.937 8.049 9.709 1.00 75.88 200 ALA A N 1
ATOM 1623 C CA . ALA A 1 200 ? 1.307 7.926 11.119 1.00 75.88 200 ALA A CA 1
ATOM 1624 C C . ALA A 1 200 ? 1.328 9.283 11.858 1.00 75.88 200 ALA A C 1
ATOM 1626 O O . ALA A 1 200 ? 1.010 9.335 13.046 1.00 75.88 200 ALA A O 1
ATOM 1627 N N . ARG A 1 201 ? 1.642 10.387 11.161 1.00 77.62 201 ARG A N 1
ATOM 1628 C CA . ARG A 1 201 ? 1.639 11.754 11.715 1.00 77.62 201 ARG A CA 1
ATOM 1629 C C . ARG A 1 201 ? 0.258 12.423 11.677 1.00 77.62 201 ARG A C 1
ATOM 1631 O O . ARG A 1 201 ? -0.051 13.246 12.538 1.00 77.62 201 ARG A O 1
ATOM 1638 N N . GLU A 1 202 ? -0.573 12.109 10.684 1.00 80.06 202 GLU A N 1
ATOM 1639 C CA . GLU A 1 202 ? -1.796 12.870 10.382 1.00 80.06 202 GLU A CA 1
ATOM 1640 C C . GLU A 1 202 ? -3.100 12.201 10.828 1.00 80.06 202 GLU A C 1
ATOM 1642 O O . GLU A 1 202 ? -4.066 12.909 11.122 1.00 80.06 202 GLU A O 1
ATOM 1647 N N . MET A 1 203 ? -3.132 10.869 10.955 1.00 76.00 203 MET A N 1
ATOM 1648 C CA . MET A 1 203 ? -4.357 10.087 11.192 1.00 76.00 203 MET A CA 1
ATOM 1649 C C . MET A 1 203 ? -5.184 10.567 12.389 1.00 76.00 203 MET A C 1
ATOM 1651 O O . MET A 1 203 ? -6.417 10.583 12.323 1.00 76.00 203 MET A O 1
ATOM 1655 N N . ARG A 1 204 ? -4.524 11.049 13.455 1.00 77.44 204 ARG A N 1
ATOM 1656 C CA . ARG A 1 204 ? -5.198 11.540 14.669 1.00 77.44 204 ARG A CA 1
ATOM 1657 C C . ARG A 1 204 ? -6.187 12.677 14.380 1.00 77.44 204 ARG A C 1
ATOM 1659 O O . ARG A 1 204 ? -7.177 12.806 15.098 1.00 77.44 204 ARG A O 1
ATOM 1666 N N . LYS A 1 205 ? -5.952 13.487 13.340 1.00 83.44 205 LYS A N 1
ATOM 1667 C CA . LYS A 1 205 ? -6.852 14.582 12.926 1.00 83.44 205 LYS A CA 1
ATOM 1668 C C . LYS A 1 205 ? -8.185 14.067 12.367 1.00 83.44 205 LYS A C 1
ATOM 1670 O O . LYS A 1 205 ? -9.188 14.774 12.443 1.00 83.44 205 LYS A O 1
ATOM 1675 N N . TYR A 1 206 ? -8.199 12.841 11.846 1.00 87.88 206 TYR A N 1
ATOM 1676 C CA . TYR A 1 206 ? -9.316 12.252 11.106 1.00 87.88 206 TYR A CA 1
ATOM 1677 C C . TYR A 1 206 ? -9.994 11.103 11.858 1.00 87.88 206 TYR A C 1
ATOM 1679 O O . TYR A 1 206 ? -10.607 10.247 11.240 1.00 87.88 206 TYR A O 1
ATOM 1687 N N . ASN A 1 207 ? -9.897 11.066 13.190 1.00 88.56 207 ASN A N 1
ATOM 1688 C CA . ASN A 1 207 ? -10.459 10.005 14.039 1.00 88.56 207 ASN A CA 1
ATOM 1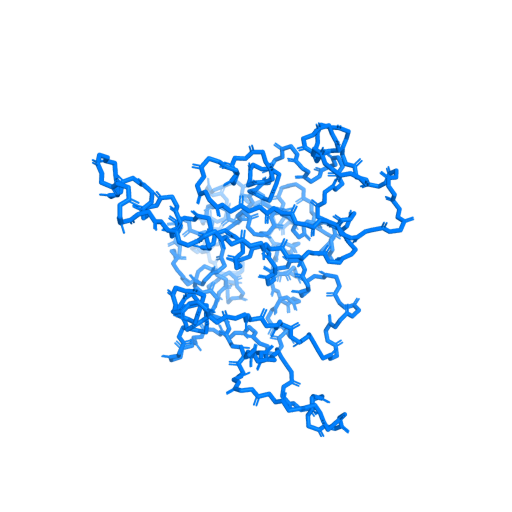689 C C . ASN A 1 207 ? -9.873 8.604 13.773 1.00 88.56 207 ASN A C 1
ATOM 1691 O O . ASN A 1 207 ? -10.483 7.612 14.163 1.00 88.56 207 ASN A O 1
ATOM 1695 N N . VAL A 1 208 ? -8.680 8.505 13.185 1.00 89.25 208 VAL A N 1
ATOM 1696 C CA . VAL A 1 208 ? -7.973 7.228 13.056 1.00 89.25 208 VAL A CA 1
ATOM 1697 C C . VAL A 1 208 ? -6.735 7.230 13.944 1.00 89.25 208 VAL A C 1
ATOM 1699 O O . VAL A 1 208 ? -6.068 8.248 14.115 1.00 89.25 208 VAL A O 1
ATOM 1702 N N . THR A 1 209 ? -6.427 6.099 14.562 1.00 87.12 209 THR A N 1
ATOM 1703 C CA . THR A 1 209 ? -5.249 5.920 15.414 1.00 87.12 209 THR A CA 1
ATOM 1704 C C . THR A 1 209 ? -4.497 4.672 15.001 1.00 87.12 209 THR A C 1
ATOM 1706 O O . THR A 1 209 ? -5.096 3.636 14.726 1.00 87.12 209 THR A O 1
ATOM 1709 N N . LEU A 1 210 ? -3.173 4.776 14.957 1.00 85.88 210 LEU A N 1
ATOM 1710 C CA . LEU A 1 210 ? -2.300 3.647 14.691 1.00 85.88 210 LEU A CA 1
ATOM 1711 C C . LEU A 1 210 ? -1.851 3.033 16.022 1.00 85.88 210 LEU A C 1
ATOM 1713 O O . LEU A 1 210 ? -1.263 3.720 16.856 1.00 85.88 210 LEU A O 1
ATOM 1717 N N . LEU A 1 211 ? -2.122 1.744 16.208 1.00 88.06 211 LEU A N 1
ATOM 1718 C CA . LEU A 1 211 ? -1.575 0.928 17.285 1.00 88.06 211 LEU A CA 1
ATOM 1719 C C . LEU A 1 211 ? -0.438 0.079 16.717 1.00 88.06 211 LEU A C 1
ATOM 1721 O O . LEU A 1 211 ? -0.663 -0.863 15.961 1.00 88.06 211 LEU A O 1
ATOM 1725 N N . VAL A 1 212 ? 0.785 0.431 17.086 1.00 86.00 212 VAL A N 1
ATOM 1726 C CA . VAL A 1 212 ? 2.003 -0.243 16.638 1.00 86.00 212 VAL A CA 1
ATOM 1727 C C . VAL A 1 212 ? 2.411 -1.296 17.663 1.00 86.00 212 VAL A C 1
ATOM 1729 O O . VAL A 1 212 ? 2.605 -0.975 18.833 1.00 86.00 212 VAL A O 1
ATOM 1732 N N . ILE A 1 213 ? 2.575 -2.538 17.212 1.00 88.56 213 ILE A N 1
ATOM 1733 C CA . ILE A 1 213 ? 3.087 -3.651 18.011 1.00 88.56 213 ILE A CA 1
ATOM 1734 C C . ILE A 1 213 ? 4.410 -4.092 17.394 1.00 88.56 213 ILE A C 1
ATOM 1736 O O . ILE A 1 213 ? 4.448 -4.546 16.251 1.00 88.56 213 ILE A O 1
ATOM 1740 N N . ASP A 1 214 ? 5.505 -3.948 18.139 1.00 89.12 214 ASP A N 1
ATOM 1741 C CA . ASP A 1 214 ? 6.832 -4.298 17.644 1.00 89.12 214 ASP A CA 1
ATOM 1742 C C . ASP A 1 214 ? 7.789 -4.727 18.761 1.00 89.12 214 ASP A C 1
ATOM 1744 O O . ASP A 1 214 ? 7.759 -4.193 19.869 1.00 89.12 214 ASP A O 1
ATOM 1748 N N . GLN A 1 215 ? 8.668 -5.678 18.447 1.00 87.69 215 GLN A N 1
ATOM 1749 C CA . GLN A 1 215 ? 9.708 -6.195 19.345 1.00 87.69 215 GLN A CA 1
ATOM 1750 C C . GLN A 1 215 ? 11.084 -5.523 19.150 1.00 87.69 215 GLN A C 1
ATOM 1752 O O . GLN A 1 215 ? 12.000 -5.722 19.948 1.00 87.69 215 GLN A O 1
ATOM 1757 N N . ARG A 1 216 ? 11.246 -4.720 18.093 1.00 86.31 216 ARG A N 1
ATOM 1758 C CA . ARG A 1 216 ? 12.452 -3.985 17.682 1.00 86.31 216 ARG A CA 1
ATOM 1759 C C . ARG A 1 216 ? 12.186 -2.474 17.673 1.00 86.31 216 ARG A C 1
ATOM 1761 O O . ARG A 1 216 ? 12.203 -1.846 16.615 1.00 86.31 216 ARG A O 1
ATOM 1768 N N . PRO A 1 217 ? 12.036 -1.838 18.846 1.00 81.81 217 PRO A N 1
ATOM 1769 C CA . PRO A 1 217 ? 11.786 -0.399 18.928 1.00 81.81 217 PRO A CA 1
ATOM 1770 C C . PRO A 1 217 ? 12.890 0.454 18.278 1.00 81.81 217 PRO A C 1
ATOM 1772 O O . PRO A 1 217 ? 12.612 1.553 17.814 1.00 81.81 217 PRO A O 1
ATOM 1775 N N . SER A 1 218 ? 14.131 -0.044 18.196 1.00 85.44 218 SER A N 1
ATOM 1776 C CA . SER A 1 218 ? 15.238 0.630 17.498 1.00 85.44 218 SER A CA 1
ATOM 1777 C C . SER A 1 218 ? 15.111 0.630 15.971 1.00 85.44 218 SER A C 1
ATOM 1779 O O . SER A 1 218 ? 15.819 1.383 15.309 1.00 85.44 218 SER A O 1
ATOM 1781 N N . GLY A 1 219 ? 14.251 -0.224 15.412 1.00 83.31 219 GLY A N 1
ATOM 1782 C CA . GLY A 1 219 ? 13.955 -0.275 13.983 1.00 83.31 219 GLY A CA 1
ATOM 1783 C C . GLY A 1 219 ? 12.878 0.717 13.548 1.00 83.31 219 GLY A C 1
ATOM 1784 O O . GLY A 1 219 ? 12.577 0.777 12.361 1.00 83.31 219 GLY A O 1
ATOM 1785 N N . ILE A 1 220 ? 12.298 1.471 14.486 1.00 83.69 220 ILE A N 1
ATOM 1786 C CA . ILE A 1 220 ? 11.257 2.464 14.223 1.00 83.69 220 ILE A CA 1
ATOM 1787 C C . ILE A 1 220 ? 11.884 3.861 14.215 1.00 83.69 220 ILE A C 1
ATOM 1789 O O . ILE A 1 220 ? 12.703 4.204 15.068 1.00 83.69 220 ILE A O 1
ATOM 1793 N N . ASP A 1 221 ? 11.479 4.668 13.244 1.00 84.12 221 ASP A N 1
ATOM 1794 C CA . ASP A 1 221 ? 11.857 6.057 13.070 1.00 84.12 221 ASP A CA 1
ATOM 1795 C C . ASP A 1 221 ? 11.572 6.880 14.332 1.00 84.12 221 ASP A C 1
ATOM 1797 O O . ASP A 1 221 ? 10.507 6.783 14.952 1.00 84.12 221 ASP A O 1
ATOM 1801 N N . SER A 1 222 ? 12.552 7.691 14.731 1.00 81.38 222 SER A N 1
ATOM 1802 C CA . SER A 1 222 ? 12.507 8.434 15.989 1.00 81.38 222 SER A CA 1
ATOM 1803 C C . SER A 1 222 ? 11.423 9.510 15.997 1.00 81.38 222 SER A C 1
ATOM 1805 O O . SER A 1 222 ? 10.860 9.793 17.059 1.00 81.38 222 SER A O 1
ATOM 1807 N N . GLU A 1 223 ? 11.086 10.074 14.835 1.00 76.00 223 GLU A N 1
ATOM 1808 C CA . GLU A 1 223 ? 10.003 11.037 14.695 1.00 76.00 223 GLU A CA 1
ATOM 1809 C C . GLU A 1 223 ? 8.661 10.339 14.916 1.00 76.00 223 GLU A C 1
ATOM 1811 O O . GLU A 1 223 ? 7.874 10.788 15.749 1.00 76.00 223 GLU A O 1
ATOM 1816 N N . VAL A 1 224 ? 8.421 9.189 14.279 1.00 76.62 224 VAL A N 1
ATOM 1817 C CA . VAL A 1 224 ? 7.178 8.426 14.496 1.00 76.62 224 VAL A CA 1
ATOM 1818 C C . VAL A 1 224 ? 7.078 7.911 15.931 1.00 76.62 224 VAL A C 1
ATOM 1820 O O . VAL A 1 224 ? 6.028 8.051 16.557 1.00 76.62 224 VAL A O 1
ATOM 1823 N N . MET A 1 225 ? 8.177 7.421 16.511 1.00 79.00 225 MET A N 1
ATOM 1824 C CA . MET A 1 225 ? 8.223 7.027 17.925 1.00 79.00 225 MET A CA 1
ATOM 1825 C C . MET A 1 225 ? 7.881 8.172 18.883 1.00 79.00 225 MET A C 1
ATOM 1827 O O . MET A 1 225 ? 7.372 7.915 19.976 1.00 79.00 225 MET A O 1
ATOM 1831 N N . SER A 1 226 ? 8.163 9.423 18.506 1.00 75.19 226 SER A N 1
ATOM 1832 C CA . SER A 1 226 ? 7.796 10.602 19.301 1.00 75.19 226 SER A CA 1
ATOM 1833 C C . SER A 1 226 ? 6.305 10.952 19.210 1.00 75.19 226 SER A C 1
ATOM 1835 O O . SER A 1 226 ? 5.764 11.549 20.139 1.00 75.19 226 SER A O 1
ATOM 1837 N N . GLN A 1 227 ? 5.632 10.543 18.129 1.00 71.94 227 GLN A N 1
ATOM 1838 C CA . GLN A 1 227 ? 4.199 10.766 17.906 1.00 71.94 227 GLN A CA 1
ATOM 1839 C C . GLN A 1 227 ? 3.314 9.681 18.542 1.00 71.94 227 GLN A C 1
ATOM 1841 O O . GLN A 1 227 ? 2.127 9.914 18.784 1.00 71.94 227 GLN A O 1
ATOM 1846 N N . ILE A 1 228 ? 3.877 8.510 18.863 1.00 71.75 228 ILE A N 1
ATOM 1847 C CA . ILE A 1 228 ? 3.180 7.449 19.601 1.00 71.75 228 ILE A CA 1
ATOM 1848 C C . ILE A 1 228 ? 3.059 7.875 21.073 1.00 71.75 228 ILE A C 1
ATOM 1850 O O . ILE A 1 228 ? 3.971 7.712 21.884 1.00 71.75 228 ILE A O 1
ATOM 1854 N N . GLY A 1 229 ? 1.912 8.471 21.406 1.00 62.66 229 GLY A N 1
ATOM 1855 C CA . GLY A 1 229 ? 1.656 9.105 22.704 1.00 62.66 229 GLY A CA 1
ATOM 1856 C C . GLY A 1 229 ? 1.418 8.152 23.880 1.00 62.66 229 GLY A C 1
ATOM 1857 O O . GLY A 1 229 ? 1.295 8.612 25.014 1.00 62.66 229 GLY A O 1
ATOM 1858 N N . THR A 1 230 ? 1.325 6.842 23.651 1.00 64.69 230 THR A N 1
ATOM 1859 C CA . THR A 1 230 ? 1.134 5.830 24.703 1.00 64.69 230 THR A CA 1
ATOM 1860 C C . THR A 1 230 ? 2.006 4.622 24.382 1.00 64.69 230 THR A C 1
ATOM 1862 O O . THR A 1 230 ? 1.955 4.123 23.260 1.00 64.69 230 THR A O 1
ATOM 1865 N N . LYS A 1 231 ? 2.836 4.211 25.344 1.00 63.00 231 LYS A N 1
ATOM 1866 C CA . LYS A 1 231 ? 3.801 3.109 25.240 1.00 63.00 231 LYS A CA 1
ATOM 1867 C C . LYS A 1 231 ? 3.486 2.044 26.275 1.00 63.00 231 LYS A C 1
ATOM 1869 O O . LYS A 1 231 ? 3.018 2.443 27.366 1.00 63.00 231 LYS A O 1
#

Organism: NCBI:txid412755

Solvent-accessible surface area (backbone atoms only — not comparable to full-atom values): 12952 Å² total; per-residue (Å²): 119,45,33,35,23,48,28,65,69,47,30,55,76,70,69,50,83,64,77,45,69,41,44,43,30,44,56,73,63,52,52,70,60,47,54,71,35,24,73,75,50,70,44,52,71,65,17,43,59,45,36,49,65,44,29,75,73,47,48,60,47,21,62,63,52,54,66,66,61,51,75,86,42,66,70,54,36,51,49,34,55,74,73,67,44,50,68,71,30,51,53,44,34,40,56,35,53,55,56,51,63,65,39,87,30,43,32,84,69,58,98,56,64,36,65,59,52,51,50,55,38,48,76,70,74,41,54,76,43,83,40,44,47,83,38,66,83,35,60,56,58,48,52,48,53,53,47,54,50,51,54,51,49,50,54,52,34,44,53,37,39,60,74,20,67,93,38,80,89,55,46,59,77,76,42,77,49,78,37,74,58,35,41,82,60,32,23,66,89,45,26,84,84,31,69,68,35,51,44,74,75,48,32,68,82,40,42,29,44,80,45,76,40,62,96,52,72,88,42,36,24,70,68,61,59,68,65,54,86,76,132

Mean predicted aligned error: 5.22 Å

Foldseek 3Di:
DAEEECCPPLCVVVVNDHDYYAADALLLDALLLVLLCCVLLVADPLLSVVQVLLCVVQPSQSLVCLLVDDCVDPVSVVSCVVVVNDPVSSVSNNSSSVVVVPRSRYDNDDPDDRLVVVVVCVQVVHDYHYHHRVCPPVLSVLSSVLQSNLLVNQVVLVVQCVVCVPPPVSAGDQEEDEDEQCLSQAAPVRLPRHPSVVCLQCVVVRNYHYHYHHPCPVSGDPVSVVSPPDD

InterPro domains:
  IPR008571 Helicase HerA-like [PTHR42957] (24-231)
  IPR027417 P-loop containing nucleoside triphosphate hydrolase [G3DSA:3.40.50.300] (100-231)
  IPR027417 P-loop containing nucleoside triphosphate hydrolase [SSF52540] (71-231)

pLDDT: mean 88.76, std 7.92, range [62.38, 98.06]